Protein AF-A0A077NRT2-F1 (afdb_monomer_lite)

Secondary structure (DSSP, 8-state):
---HHHHHHHHHHHHHHHHS--TT---S---SS----PPPPSS--------HHHHHHHHHHHHHTHHHHH------S--SSSTTTHHHHHHHHHHHHHHHHHHTS-----S-PPPEEEEEEEES---TT--HHHHHT---SSEEEEEEEEE---S--SBTTTTBB-HHHHHTTS---TTSSEEEEEE-SPBGGG-SEEE-STTEEEEE-TTHHHHHHHTT--THHHHHHHHHHHHHHHHHTTS-PPPTTSPP-S-BSS-SSBTTB--SSGGGGGGGSSS-B--HHHHHHHHHTT--HHHHHHHHHHHTT----SS--

Organism: NCBI:txid1398200

Structure (mmCIF, N/CA/C/O backbone):
data_AF-A0A077NRT2-F1
#
_entry.id   AF-A0A077NRT2-F1
#
loop_
_atom_site.group_PDB
_atom_site.id
_atom_site.type_symbol
_atom_site.label_atom_id
_atom_site.label_alt_id
_atom_site.label_comp_id
_atom_site.label_asym_id
_atom_site.label_entity_id
_atom_site.label_seq_id
_atom_site.pdbx_PDB_ins_code
_atom_site.Cartn_x
_atom_site.Cartn_y
_atom_site.Cartn_z
_atom_site.occupancy
_atom_site.B_iso_or_equiv
_atom_site.auth_seq_id
_atom_site.auth_comp_id
_atom_site.auth_asym_id
_atom_site.auth_atom_id
_atom_site.pdbx_PDB_model_num
ATOM 1 N N . MET A 1 1 ? -35.721 27.044 -29.175 1.00 34.88 1 MET A N 1
ATOM 2 C CA . MET A 1 1 ? -35.816 25.639 -28.724 1.00 34.88 1 MET A CA 1
ATOM 3 C C . MET A 1 1 ? -36.128 25.657 -27.238 1.00 34.88 1 MET A C 1
ATOM 5 O O . MET A 1 1 ? -35.225 25.883 -26.441 1.00 34.88 1 MET A O 1
ATOM 9 N N . ASP A 1 2 ? -37.394 25.471 -26.868 1.00 48.88 2 ASP A N 1
ATOM 10 C CA . ASP A 1 2 ? -37.827 25.487 -25.467 1.00 48.88 2 ASP A CA 1
ATOM 11 C C . ASP A 1 2 ? -37.490 24.157 -24.810 1.00 48.88 2 ASP A C 1
ATOM 13 O O . ASP A 1 2 ? -38.291 23.219 -24.773 1.00 48.88 2 ASP A O 1
ATOM 17 N N . ASN A 1 3 ? -36.262 24.043 -24.309 1.00 58.97 3 ASN A N 1
ATOM 18 C CA . ASN A 1 3 ? -35.866 22.864 -23.563 1.00 58.97 3 ASN A CA 1
ATOM 19 C C . ASN A 1 3 ? -36.486 22.942 -22.160 1.00 58.97 3 ASN A C 1
ATOM 21 O O . ASN A 1 3 ? -35.850 23.360 -21.196 1.00 58.97 3 ASN A O 1
ATOM 25 N N . LYS A 1 4 ? -37.764 22.553 -22.052 1.00 62.53 4 LYS A N 1
ATOM 26 C CA . LYS A 1 4 ? -38.561 22.580 -20.810 1.00 62.53 4 LYS A CA 1
ATOM 27 C C . LYS A 1 4 ? -37.858 21.882 -19.636 1.00 62.53 4 LYS A C 1
ATOM 29 O O . LYS A 1 4 ? -38.092 22.234 -18.484 1.00 62.53 4 LYS A O 1
ATOM 34 N N . ARG A 1 5 ? -36.967 20.919 -19.917 1.00 61.00 5 ARG A N 1
ATOM 35 C CA . ARG A 1 5 ? -36.119 20.255 -18.912 1.00 61.00 5 ARG A CA 1
ATOM 36 C C . ARG A 1 5 ? -35.062 21.198 -18.339 1.00 61.00 5 ARG A C 1
ATOM 38 O O . ARG A 1 5 ? -34.925 21.270 -17.125 1.00 61.00 5 ARG A O 1
ATOM 45 N N . LEU A 1 6 ? -34.384 21.963 -19.194 1.00 68.88 6 LEU A N 1
ATOM 46 C CA . LEU A 1 6 ? -33.418 22.977 -18.773 1.00 68.88 6 LEU A CA 1
ATOM 47 C C . LEU A 1 6 ? -34.103 24.083 -17.956 1.00 68.88 6 LEU A C 1
ATOM 49 O O . LEU A 1 6 ? -33.583 24.482 -16.921 1.00 68.88 6 LEU A O 1
ATOM 53 N N . GLY A 1 7 ? -35.303 24.508 -18.368 1.00 71.56 7 GLY A N 1
ATOM 54 C CA . GLY A 1 7 ? -36.096 25.498 -17.629 1.00 71.56 7 GLY A CA 1
ATOM 55 C C . GLY A 1 7 ? -36.435 25.056 -16.201 1.00 71.56 7 GLY A C 1
ATOM 56 O O . GLY A 1 7 ? -36.256 25.825 -15.262 1.00 71.56 7 GLY A O 1
ATOM 57 N N . ARG A 1 8 ? -36.840 23.792 -16.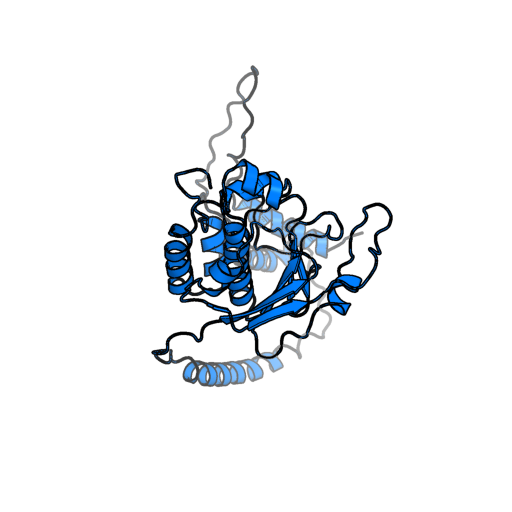011 1.00 69.62 8 ARG A N 1
ATOM 58 C CA . ARG A 1 8 ? -37.105 23.231 -14.672 1.00 69.62 8 ARG A CA 1
ATOM 59 C C . ARG A 1 8 ? -35.855 23.180 -13.801 1.00 69.62 8 ARG A C 1
ATOM 61 O O . ARG A 1 8 ? -35.926 23.522 -12.627 1.00 69.62 8 ARG A O 1
ATOM 68 N N . THR A 1 9 ? -34.720 22.780 -14.370 1.00 74.44 9 THR A N 1
ATOM 69 C CA . THR A 1 9 ? -33.451 22.729 -13.634 1.00 74.44 9 THR A CA 1
ATOM 70 C C . THR A 1 9 ? -32.991 24.124 -13.210 1.00 74.44 9 THR A C 1
ATOM 72 O O . THR A 1 9 ? -32.557 24.301 -12.076 1.00 74.44 9 THR A O 1
ATOM 75 N N . LEU A 1 10 ? -33.117 25.126 -14.083 1.00 75.25 10 LEU A N 1
ATOM 76 C CA . LEU A 1 10 ? -32.734 26.504 -13.766 1.00 75.25 10 LEU A CA 1
ATOM 77 C C . LEU A 1 10 ? -33.620 27.116 -12.673 1.00 75.25 10 LEU A C 1
ATOM 79 O O . LEU A 1 10 ? -33.101 27.766 -11.767 1.00 75.25 10 LEU A O 1
ATOM 83 N N . GLU A 1 11 ? -34.928 26.861 -12.708 1.00 75.38 11 GLU A N 1
ATOM 84 C CA . GLU A 1 11 ? -35.845 27.372 -11.685 1.00 75.38 11 GLU A CA 1
ATOM 85 C C . GLU A 1 11 ? -35.640 26.682 -10.331 1.00 75.38 11 GLU A C 1
ATOM 87 O O . GLU A 1 11 ? -35.629 27.336 -9.290 1.00 75.38 11 GLU A O 1
ATOM 92 N N . PHE A 1 12 ? -35.374 25.373 -10.336 1.00 79.50 12 PHE A N 1
ATOM 93 C CA . PHE A 1 12 ? -34.995 24.633 -9.133 1.00 79.50 12 PHE A CA 1
ATOM 94 C C . PHE A 1 12 ? -33.741 25.222 -8.470 1.00 79.50 12 PHE A C 1
ATOM 96 O O . PHE A 1 12 ? -33.724 25.484 -7.266 1.00 79.50 12 PHE A O 1
ATOM 103 N N . ILE A 1 13 ? -32.702 25.489 -9.271 1.00 76.50 13 ILE A N 1
ATOM 104 C CA . ILE A 1 13 ? -31.461 26.117 -8.799 1.00 76.50 13 ILE A CA 1
ATOM 105 C C . ILE A 1 13 ? -31.754 27.498 -8.202 1.00 76.50 13 ILE A C 1
ATOM 107 O O . ILE A 1 13 ? -31.203 27.838 -7.154 1.00 76.50 13 ILE A O 1
ATOM 111 N N . LYS A 1 14 ? -32.639 28.279 -8.829 1.00 77.94 14 LYS A N 1
ATOM 112 C CA . LYS A 1 14 ? -33.024 29.610 -8.355 1.00 77.94 14 LYS A CA 1
ATOM 113 C C . LYS A 1 14 ? -33.748 29.567 -7.007 1.00 77.94 14 LYS A C 1
ATOM 115 O O . LYS A 1 14 ? -33.352 30.301 -6.109 1.00 77.94 14 LYS A O 1
ATOM 120 N N . ILE A 1 15 ? -34.720 28.671 -6.819 1.00 78.62 15 ILE A N 1
ATOM 121 C CA . ILE A 1 15 ? -35.438 28.499 -5.539 1.00 78.62 15 ILE A CA 1
ATOM 122 C C . ILE A 1 15 ? -34.454 28.183 -4.401 1.00 78.62 15 ILE A C 1
ATOM 124 O O . ILE A 1 15 ? -34.525 28.770 -3.319 1.00 78.62 15 ILE A O 1
ATOM 128 N N . ILE A 1 16 ? -33.478 27.308 -4.659 1.00 74.38 16 ILE A N 1
ATOM 129 C CA . ILE A 1 16 ? -32.435 26.969 -3.682 1.00 74.38 16 ILE A CA 1
ATOM 130 C C . ILE A 1 16 ? -31.528 28.171 -3.390 1.00 74.38 16 ILE A C 1
ATOM 132 O O . ILE A 1 16 ? -31.179 28.428 -2.235 1.00 74.38 16 ILE A O 1
ATOM 136 N N . GLN A 1 17 ? -31.132 28.920 -4.420 1.00 69.88 17 GLN A N 1
ATOM 137 C CA . GLN A 1 17 ? -30.287 30.105 -4.259 1.00 69.88 17 GLN A CA 1
ATOM 138 C C . GLN A 1 17 ? -31.005 31.234 -3.510 1.00 69.88 17 GLN A C 1
ATOM 140 O O . GLN A 1 17 ? -30.389 31.875 -2.657 1.00 69.88 17 GLN A O 1
ATOM 145 N N . ASP A 1 18 ? -32.297 31.440 -3.758 1.00 70.62 18 ASP A N 1
ATOM 146 C CA . ASP A 1 18 ? -33.103 32.473 -3.106 1.00 70.62 18 ASP A CA 1
ATOM 147 C C . ASP A 1 18 ? -33.317 32.180 -1.615 1.00 70.62 18 ASP A C 1
ATOM 149 O O . ASP A 1 18 ? -33.350 33.111 -0.802 1.00 70.62 18 ASP A O 1
ATOM 153 N N . LYS A 1 19 ? -33.362 30.905 -1.209 1.00 69.00 19 LYS A N 1
ATOM 154 C CA . LYS A 1 19 ? -33.404 30.503 0.209 1.00 69.00 19 LYS A CA 1
ATOM 155 C C . LYS A 1 19 ? -32.054 30.657 0.926 1.00 69.00 19 LYS A C 1
ATOM 157 O O . LYS A 1 19 ? -32.014 30.704 2.155 1.00 69.00 19 LYS A O 1
ATOM 162 N N . ARG A 1 20 ? -30.948 30.823 0.191 1.00 66.00 20 ARG A N 1
ATOM 163 C CA . ARG A 1 20 ? -29.598 30.992 0.755 1.00 66.00 20 ARG A CA 1
ATOM 164 C C . ARG A 1 20 ? -29.211 32.453 1.001 1.00 66.00 20 ARG A C 1
ATOM 166 O O . ARG A 1 20 ? -29.660 33.383 0.322 1.00 66.00 20 ARG A O 1
ATOM 173 N N . ASP A 1 21 ? -28.334 32.661 1.985 1.00 59.44 21 ASP A N 1
ATOM 174 C CA . ASP A 1 21 ? -27.585 33.913 2.149 1.00 59.44 21 ASP A CA 1
ATOM 175 C C . ASP A 1 21 ? -26.224 33.813 1.455 1.00 59.44 21 ASP A C 1
ATOM 177 O O . ASP A 1 21 ? -25.222 33.429 2.054 1.00 59.44 21 ASP A O 1
ATOM 181 N N . ASN A 1 22 ? -26.177 34.157 0.169 1.00 59.59 22 ASN A N 1
ATOM 182 C CA . ASN A 1 22 ? -24.932 34.154 -0.605 1.00 59.59 22 ASN A CA 1
ATOM 183 C C . ASN A 1 22 ? -24.133 35.467 -0.464 1.00 59.59 22 ASN A C 1
ATOM 185 O O . ASN A 1 22 ? -23.262 35.756 -1.282 1.00 59.59 22 ASN A O 1
ATOM 189 N N . ASN A 1 23 ? -24.395 36.295 0.556 1.00 52.84 23 ASN A N 1
ATOM 190 C CA . ASN A 1 23 ? -23.737 37.600 0.693 1.00 52.84 23 ASN A CA 1
ATOM 191 C C . ASN A 1 23 ? -22.348 37.578 1.352 1.00 52.84 23 ASN A C 1
ATOM 193 O O . ASN A 1 23 ? -21.808 38.657 1.606 1.00 52.84 23 ASN A O 1
ATOM 197 N N . ARG A 1 24 ? -21.741 36.415 1.633 1.00 48.38 24 ARG A N 1
ATOM 198 C CA . ARG A 1 24 ? -20.460 36.384 2.368 1.00 48.38 24 ARG A CA 1
ATOM 199 C C . ARG A 1 24 ? -19.350 35.483 1.832 1.00 48.38 24 ARG A C 1
ATOM 201 O O . ARG A 1 24 ? -18.393 35.220 2.551 1.00 48.38 24 ARG A O 1
ATOM 208 N N . SER A 1 25 ? -19.393 35.095 0.565 1.00 45.69 25 SER A N 1
ATOM 209 C CA . SER A 1 25 ? -18.204 34.584 -0.129 1.00 45.69 25 SER A CA 1
ATOM 210 C C . SER A 1 25 ? -17.532 35.718 -0.910 1.00 45.69 25 SER A C 1
ATOM 212 O O . SER A 1 25 ? -17.769 35.904 -2.100 1.00 45.69 25 SER A O 1
ATOM 214 N N . GLN A 1 26 ? -16.714 36.507 -0.211 1.00 43.62 26 GLN A N 1
ATOM 215 C CA . GLN A 1 26 ? -15.694 37.381 -0.800 1.00 43.62 26 GLN A CA 1
ATOM 216 C C . GLN A 1 26 ? -14.379 37.087 -0.071 1.00 43.62 26 GLN A C 1
ATOM 218 O O . GLN A 1 26 ? -14.074 37.691 0.952 1.00 43.62 26 GLN A O 1
ATOM 223 N N . GLY A 1 27 ? -13.642 36.097 -0.572 1.00 40.00 27 GLY A N 1
ATOM 224 C CA . GLY A 1 27 ? -12.255 35.820 -0.195 1.00 40.00 27 GLY A CA 1
ATOM 225 C C . GLY A 1 27 ? -11.274 36.534 -1.124 1.00 40.00 27 GLY A C 1
ATOM 226 O O . GLY A 1 27 ? -10.317 35.919 -1.571 1.00 40.00 27 GLY A O 1
ATOM 227 N N . ILE A 1 28 ? -11.542 37.794 -1.477 1.00 39.69 28 ILE A N 1
ATOM 228 C CA . ILE A 1 28 ? -10.607 38.636 -2.231 1.00 39.69 28 ILE A CA 1
ATOM 229 C C . ILE A 1 28 ? -10.554 39.993 -1.517 1.00 39.69 28 ILE A C 1
ATOM 231 O O . ILE A 1 28 ? -11.613 40.596 -1.314 1.00 39.69 28 ILE A O 1
ATOM 235 N N . PRO A 1 29 ? -9.373 40.480 -1.093 1.00 42.88 29 PRO A N 1
ATOM 236 C CA . PRO A 1 29 ? -9.249 41.814 -0.522 1.00 42.88 29 PRO A CA 1
ATOM 237 C C . PRO A 1 29 ? -9.698 42.852 -1.554 1.00 42.88 29 PRO A C 1
ATOM 239 O O . PRO A 1 29 ? -9.255 42.828 -2.702 1.00 42.88 29 PRO A O 1
ATOM 242 N N . ALA A 1 30 ? -10.572 43.774 -1.156 1.00 46.19 30 ALA A N 1
ATOM 243 C CA . ALA A 1 30 ? -10.839 44.955 -1.961 1.00 46.19 30 ALA A CA 1
ATOM 244 C C . ALA A 1 30 ? -9.576 45.831 -1.935 1.00 46.19 30 ALA A C 1
ATOM 246 O O . ALA A 1 30 ? -9.224 46.352 -0.880 1.00 46.19 30 ALA A O 1
ATOM 247 N N . GLY A 1 31 ? -8.887 45.954 -3.074 1.00 50.31 31 GLY A N 1
ATOM 248 C CA . GLY A 1 31 ? -7.877 46.997 -3.274 1.00 50.31 31 GLY A CA 1
ATOM 249 C C . GLY A 1 31 ? -8.484 48.397 -3.118 1.00 50.31 31 GLY A C 1
ATOM 250 O O . GLY A 1 31 ? -9.710 48.523 -3.085 1.00 50.31 31 GLY A O 1
ATOM 251 N N . ASP A 1 32 ? -7.624 49.417 -3.020 1.00 53.59 32 ASP A N 1
ATOM 252 C CA . ASP A 1 32 ? -7.903 50.818 -2.643 1.00 53.59 32 ASP A CA 1
ATOM 253 C C . ASP A 1 32 ? -8.926 51.557 -3.535 1.00 53.59 32 ASP A C 1
ATOM 255 O O . ASP A 1 32 ? -8.629 52.529 -4.228 1.00 53.59 32 ASP A O 1
ATOM 259 N N . GLY A 1 33 ? -10.176 51.104 -3.512 1.00 54.78 33 GLY A N 1
ATOM 260 C CA . GLY A 1 33 ? -11.328 51.736 -4.135 1.00 54.78 33 GLY A CA 1
ATOM 261 C C . GLY A 1 33 ? -12.382 52.103 -3.087 1.00 54.78 33 GLY A C 1
ATOM 262 O O . GLY A 1 33 ? -12.500 51.437 -2.053 1.00 54.78 33 GLY A O 1
ATOM 263 N N . PRO A 1 34 ? -13.184 53.157 -3.321 1.00 47.66 34 PRO A N 1
ATOM 264 C CA . PRO A 1 34 ? -14.158 53.627 -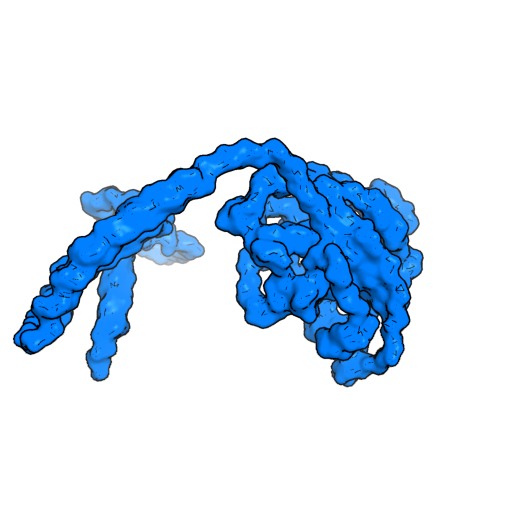2.346 1.00 47.66 34 PRO A CA 1
ATOM 265 C C . PRO A 1 34 ? -15.196 52.547 -2.010 1.00 47.66 34 PRO A C 1
ATOM 267 O O . PRO A 1 34 ? -15.844 51.962 -2.882 1.00 47.66 34 PRO A O 1
ATOM 270 N N . SER A 1 35 ? -15.360 52.310 -0.706 1.00 51.34 35 SER A N 1
ATOM 271 C CA . SER A 1 35 ? -16.275 51.323 -0.130 1.00 51.34 35 SER A CA 1
ATOM 272 C C . SER A 1 35 ? -17.712 51.532 -0.623 1.00 51.34 35 SER A C 1
ATOM 274 O O . SER A 1 35 ? -18.366 52.525 -0.290 1.00 51.34 35 SER A O 1
ATOM 276 N N . ARG A 1 36 ? -18.251 50.567 -1.382 1.00 54.25 36 ARG A N 1
ATOM 277 C CA . ARG A 1 36 ? -19.699 50.483 -1.629 1.00 54.25 36 ARG A CA 1
ATOM 278 C C . ARG A 1 36 ? -20.400 50.181 -0.305 1.00 54.25 36 ARG A C 1
ATOM 280 O O . ARG A 1 36 ? -20.548 49.020 0.074 1.00 54.25 36 ARG A O 1
ATOM 287 N N . ARG A 1 37 ? -20.887 51.215 0.387 1.00 50.97 37 ARG A N 1
ATOM 288 C CA . ARG A 1 37 ? -21.835 51.039 1.498 1.00 50.97 37 ARG A CA 1
ATOM 289 C C . ARG A 1 37 ? -23.080 50.318 0.979 1.00 50.97 37 ARG A C 1
ATOM 291 O O . ARG A 1 37 ? -23.806 50.842 0.136 1.00 50.97 37 ARG A O 1
ATOM 298 N N . ARG A 1 38 ? -23.316 49.100 1.470 1.00 54.03 38 ARG A N 1
ATOM 299 C CA . ARG A 1 38 ? -24.433 48.244 1.049 1.00 54.03 38 ARG A CA 1
ATOM 300 C C . ARG A 1 38 ? -25.608 48.355 2.023 1.00 54.03 38 ARG A C 1
ATOM 302 O O . ARG A 1 38 ? -25.414 48.483 3.230 1.00 54.03 38 ARG A O 1
ATOM 309 N N . ARG A 1 39 ? -26.829 48.302 1.476 1.00 54.38 39 ARG A N 1
ATOM 310 C CA . ARG A 1 39 ? -28.092 48.286 2.234 1.00 54.38 39 ARG A CA 1
ATOM 311 C C . ARG A 1 39 ? -28.147 47.068 3.163 1.00 54.38 39 ARG A C 1
ATOM 313 O O . ARG A 1 39 ? -27.762 45.969 2.769 1.00 54.38 39 ARG A O 1
ATOM 320 N N . LYS A 1 40 ? -28.643 47.281 4.384 1.00 48.59 40 LYS A N 1
ATOM 321 C CA . LYS A 1 40 ? -28.811 46.249 5.414 1.00 48.59 40 LYS A CA 1
ATOM 322 C C . LYS A 1 40 ? -29.857 45.218 4.945 1.00 48.59 40 LYS A C 1
ATOM 324 O O . LYS A 1 40 ? -30.933 45.645 4.523 1.00 48.59 40 LYS A O 1
ATOM 329 N N . PRO A 1 41 ? -29.575 43.902 4.994 1.00 53.25 41 PRO A N 1
ATOM 330 C CA . PRO A 1 41 ? -30.563 42.877 4.664 1.00 53.25 41 PRO A CA 1
ATOM 331 C C . PRO A 1 41 ? -31.788 42.999 5.578 1.00 53.25 41 PRO A C 1
ATOM 333 O O . PRO A 1 41 ? -31.640 43.189 6.786 1.00 53.25 41 PRO A O 1
ATOM 336 N N . THR A 1 42 ? -32.988 42.904 5.006 1.00 54.38 42 THR A N 1
ATOM 337 C CA . THR A 1 42 ? -34.262 43.048 5.730 1.00 54.38 42 THR A CA 1
ATOM 338 C C . THR A 1 42 ? -34.699 41.772 6.452 1.00 54.38 42 THR A C 1
ATOM 340 O O . THR A 1 42 ? -35.576 41.841 7.308 1.00 54.38 42 THR A O 1
ATOM 343 N N . THR A 1 43 ? -34.070 40.622 6.184 1.00 57.28 43 THR A N 1
ATOM 344 C CA . THR A 1 43 ? -34.374 39.342 6.844 1.00 57.28 43 THR A CA 1
ATOM 345 C C . THR A 1 43 ? -33.101 38.569 7.206 1.00 57.28 43 THR A C 1
ATOM 347 O O . THR A 1 43 ? -32.120 38.564 6.462 1.00 57.28 43 THR A O 1
ATOM 350 N N . LYS A 1 44 ? -33.105 37.918 8.381 1.00 54.00 44 LYS A N 1
ATOM 351 C CA . LYS A 1 44 ? -32.041 36.999 8.818 1.00 54.00 44 LYS A CA 1
ATOM 352 C C . LYS A 1 44 ? -32.253 35.645 8.137 1.00 54.00 44 LYS A C 1
ATOM 354 O O . LYS A 1 44 ? -33.154 34.910 8.525 1.00 54.00 44 LYS A O 1
ATOM 359 N N . LYS A 1 45 ? -31.442 35.317 7.135 1.00 57.47 45 LYS A N 1
ATOM 360 C CA . LYS A 1 45 ? -31.402 33.976 6.533 1.00 57.47 45 LYS A CA 1
ATOM 361 C C . LYS A 1 45 ? -30.461 33.073 7.348 1.00 57.47 45 LYS A C 1
ATOM 363 O O . LYS A 1 45 ? -29.430 33.542 7.827 1.00 57.47 45 LYS A O 1
ATOM 368 N N . SER A 1 46 ? -30.815 31.801 7.556 1.00 56.03 46 SER A N 1
ATOM 369 C CA . SER A 1 46 ? -30.014 30.878 8.374 1.00 56.03 46 SER A CA 1
ATOM 370 C C . SER A 1 46 ? -28.763 30.409 7.631 1.00 56.03 46 SER A C 1
ATOM 372 O O . SER A 1 46 ? -28.856 29.866 6.530 1.00 56.03 46 SER A O 1
ATOM 374 N N . GLN A 1 47 ? -27.596 30.559 8.254 1.00 54.94 47 GLN A N 1
ATOM 375 C CA . GLN A 1 47 ? -26.335 30.034 7.739 1.00 54.94 47 GLN A CA 1
ATOM 376 C C . GLN A 1 47 ? -26.240 28.530 8.047 1.00 54.94 47 GLN A C 1
ATOM 378 O O . GLN A 1 47 ? -25.810 28.147 9.132 1.00 54.94 47 GLN A O 1
ATOM 383 N N . ARG A 1 48 ? -26.650 27.669 7.107 1.00 63.56 48 ARG A N 1
ATOM 384 C CA . ARG A 1 48 ? -26.408 26.217 7.174 1.00 63.56 48 ARG A CA 1
ATOM 385 C C . ARG A 1 48 ? -26.078 25.631 5.799 1.00 63.56 48 ARG A C 1
ATOM 387 O O . ARG A 1 48 ? -26.460 26.193 4.771 1.00 63.56 48 ARG A O 1
ATOM 394 N N . SER A 1 49 ? -25.337 24.523 5.788 1.00 62.03 49 SER A N 1
ATOM 395 C CA . SER A 1 49 ? -25.085 23.732 4.578 1.00 62.03 49 SER A CA 1
ATOM 396 C C . SER A 1 49 ? -26.403 23.223 3.996 1.00 62.03 49 SER A C 1
ATOM 398 O O . SER A 1 49 ? -27.340 22.972 4.747 1.00 62.03 49 SER A O 1
ATOM 400 N N . LEU A 1 50 ? -26.457 23.079 2.667 1.00 66.38 50 LEU A N 1
ATOM 401 C CA . LEU A 1 50 ? -27.620 22.496 1.996 1.00 66.38 50 LEU A CA 1
ATOM 402 C C . LEU A 1 50 ? -27.808 21.067 2.516 1.00 66.38 50 LEU A C 1
ATOM 404 O O . LEU A 1 50 ? -26.845 20.297 2.495 1.00 66.38 50 LEU A O 1
ATOM 408 N N . ASN A 1 51 ? -29.004 20.729 2.984 1.00 72.88 51 ASN A N 1
ATOM 409 C CA . ASN A 1 51 ? -29.338 19.369 3.400 1.00 72.88 51 ASN A CA 1
ATOM 410 C C . ASN A 1 51 ? -30.413 18.746 2.484 1.00 72.88 51 ASN A C 1
ATOM 412 O O . ASN A 1 51 ? -30.870 19.366 1.522 1.00 72.88 51 ASN A O 1
ATOM 416 N N . GLY A 1 52 ? -30.775 17.487 2.750 1.00 69.69 52 GLY A N 1
ATOM 417 C CA . GLY A 1 52 ? -31.773 16.761 1.955 1.00 69.69 52 GLY A CA 1
ATOM 418 C C . GLY A 1 52 ? -33.178 17.370 2.021 1.00 69.69 52 GLY A C 1
ATOM 419 O O . GLY A 1 52 ? -33.895 17.347 1.022 1.00 69.69 52 GLY A O 1
ATOM 420 N N . ASP A 1 53 ? -33.544 17.977 3.150 1.00 75.31 53 ASP A N 1
ATOM 421 C CA . ASP A 1 53 ? -34.863 18.588 3.345 1.00 75.31 53 ASP A CA 1
ATOM 422 C C . ASP A 1 53 ? -35.018 19.862 2.507 1.00 75.31 53 ASP A C 1
ATOM 424 O O . ASP A 1 53 ? -36.051 20.059 1.871 1.00 75.31 53 ASP A O 1
ATOM 428 N N . ASP A 1 54 ? -33.961 20.681 2.410 1.00 73.06 54 ASP A N 1
ATOM 429 C CA . ASP A 1 54 ? -33.949 21.891 1.576 1.00 73.06 54 ASP A CA 1
ATOM 430 C C . ASP A 1 54 ? -34.199 21.548 0.088 1.00 73.06 54 ASP A C 1
ATOM 432 O O . ASP A 1 54 ? -34.872 22.286 -0.637 1.00 73.06 54 ASP A O 1
ATOM 436 N N . MET A 1 55 ? -33.671 20.404 -0.369 1.00 76.00 55 MET A N 1
ATOM 437 C CA . MET A 1 55 ? -33.885 19.889 -1.727 1.00 76.00 55 MET A CA 1
ATOM 438 C C . MET A 1 55 ? -35.327 19.417 -1.923 1.00 76.00 55 MET A C 1
ATOM 440 O O . MET A 1 55 ? -35.933 19.712 -2.954 1.00 76.00 55 MET A O 1
ATOM 444 N N . LEU A 1 56 ? -35.885 18.705 -0.940 1.00 76.44 56 LEU A N 1
ATOM 445 C CA . LEU A 1 56 ? -37.256 18.204 -0.989 1.00 76.44 56 LEU A CA 1
ATOM 446 C C . LEU A 1 56 ? -38.269 19.356 -1.001 1.00 76.44 56 LEU A C 1
ATOM 448 O O . LEU A 1 56 ? -39.164 19.374 -1.844 1.00 76.44 56 LEU A O 1
ATOM 452 N N . GLU A 1 57 ? -38.088 20.356 -0.138 1.00 77.69 57 GLU A N 1
ATOM 453 C CA . GLU A 1 57 ? -38.921 21.560 -0.116 1.00 77.69 57 GLU A CA 1
ATOM 454 C C . GLU A 1 57 ? -38.874 22.316 -1.448 1.00 77.69 57 GLU A C 1
ATOM 456 O O . GLU A 1 57 ? -39.908 22.757 -1.946 1.00 77.69 57 GLU A O 1
ATOM 461 N N . ALA A 1 58 ? -37.689 22.452 -2.055 1.00 77.44 58 ALA A N 1
ATOM 462 C CA . ALA A 1 58 ? -37.546 23.105 -3.354 1.00 77.44 58 ALA A CA 1
ATOM 463 C C . ALA A 1 58 ? -38.245 22.327 -4.485 1.00 77.44 58 ALA A C 1
ATOM 465 O O . ALA A 1 58 ? -38.803 22.941 -5.394 1.00 77.44 58 ALA A O 1
ATOM 466 N N . ILE A 1 59 ? -38.267 20.989 -4.426 1.00 78.62 59 ILE A N 1
ATOM 467 C CA . ILE A 1 59 ? -39.026 20.156 -5.375 1.00 78.62 59 ILE A CA 1
ATOM 468 C C . ILE A 1 59 ? -40.533 20.361 -5.184 1.00 78.62 59 ILE A C 1
ATOM 470 O O . ILE A 1 59 ? -41.244 20.542 -6.173 1.00 78.62 59 ILE A O 1
ATOM 474 N N . VAL A 1 60 ? -41.016 20.357 -3.939 1.00 80.06 60 VAL A N 1
ATOM 475 C CA . VAL A 1 60 ? -42.438 20.568 -3.615 1.00 80.06 60 VAL A CA 1
ATOM 476 C C . VAL A 1 60 ? -42.904 21.950 -4.081 1.00 80.06 60 VAL A C 1
ATOM 478 O O . VAL A 1 60 ? -43.959 22.076 -4.700 1.00 80.06 60 VAL A O 1
ATOM 481 N N . GLU A 1 61 ? -42.092 22.982 -3.860 1.00 79.69 61 GLU A N 1
ATOM 482 C CA . GLU A 1 61 ? -42.375 24.350 -4.305 1.00 79.69 61 GLU A CA 1
ATOM 483 C C . GLU A 1 61 ? -42.354 24.490 -5.835 1.00 79.69 61 GLU A C 1
ATOM 485 O O . GLU A 1 61 ? -43.183 25.185 -6.424 1.00 79.69 61 GLU A O 1
ATOM 490 N N . LEU A 1 62 ? -41.444 23.793 -6.517 1.00 78.31 62 LEU A N 1
ATOM 491 C CA . LEU A 1 62 ? -41.424 23.776 -7.977 1.00 78.31 62 LEU A CA 1
ATOM 492 C C . LEU A 1 62 ? -42.655 23.058 -8.549 1.00 78.31 62 LEU A C 1
ATOM 494 O O . LEU A 1 62 ? -43.213 23.499 -9.555 1.00 78.31 62 LEU A O 1
ATOM 498 N N . GLN A 1 63 ? -43.102 21.976 -7.904 1.00 75.25 63 GLN A N 1
ATOM 499 C CA . GLN A 1 63 ? -44.319 21.255 -8.281 1.00 75.25 63 GLN A CA 1
ATOM 500 C C . GLN A 1 63 ? -45.574 22.118 -8.115 1.00 75.25 63 GLN A C 1
ATOM 502 O O . GLN A 1 63 ? -46.412 22.126 -9.016 1.00 75.25 63 GLN A O 1
ATOM 507 N N . SER A 1 64 ? -45.684 22.891 -7.030 1.00 76.50 64 SER A N 1
ATOM 508 C CA . SER A 1 64 ? -46.842 23.767 -6.809 1.00 76.50 64 SER A CA 1
ATOM 509 C C . SER A 1 64 ? -46.906 24.940 -7.793 1.00 76.50 64 SER A C 1
ATOM 511 O O . SER A 1 64 ? -47.995 25.368 -8.159 1.00 76.50 64 SER A O 1
ATOM 513 N N . ARG A 1 65 ? -45.757 25.417 -8.288 1.00 72.38 65 ARG A N 1
ATOM 514 C CA . ARG A 1 65 ? -45.664 26.551 -9.230 1.00 72.38 65 ARG A CA 1
ATOM 515 C C . ARG A 1 65 ? -45.559 26.130 -10.699 1.00 72.38 65 ARG A C 1
ATOM 517 O O . ARG A 1 65 ? -45.342 26.961 -11.577 1.00 72.38 65 ARG A O 1
ATOM 524 N N . THR A 1 66 ? -45.697 24.836 -11.005 1.00 67.62 66 THR A N 1
ATOM 525 C CA . THR A 1 66 ? -45.441 24.322 -12.363 1.00 67.62 66 THR A CA 1
ATOM 526 C C . THR A 1 66 ? -46.431 24.870 -13.400 1.00 67.62 66 THR A C 1
ATOM 528 O O . THR A 1 66 ? -46.033 25.121 -14.535 1.00 67.62 66 THR A O 1
ATOM 531 N N . GLU A 1 67 ? -47.700 25.065 -13.041 1.00 64.81 67 GLU A N 1
ATOM 532 C CA . GLU A 1 67 ? -48.728 25.588 -13.961 1.00 64.81 67 GLU A CA 1
ATOM 533 C C . GLU A 1 67 ? -48.557 27.090 -14.218 1.00 64.81 67 GLU A C 1
ATOM 535 O O . GLU A 1 67 ? -48.695 27.547 -15.348 1.00 64.81 67 GLU A O 1
ATOM 540 N N . GLU A 1 68 ? -48.141 27.836 -13.195 1.00 64.12 68 GLU A N 1
ATOM 541 C CA . GLU A 1 68 ? -47.861 29.273 -13.273 1.00 64.12 68 GLU A CA 1
ATOM 542 C C . GLU A 1 68 ? -46.617 29.575 -14.134 1.00 64.12 68 GLU A C 1
ATOM 544 O O . GLU A 1 68 ? -46.577 30.561 -14.865 1.00 64.12 68 GLU A O 1
ATOM 549 N N . ILE A 1 69 ? -45.605 28.700 -14.086 1.00 59.44 69 ILE A N 1
ATOM 550 C CA . ILE A 1 69 ? -44.314 28.896 -14.768 1.00 59.44 69 ILE A CA 1
ATOM 551 C C . ILE A 1 69 ? -44.320 28.342 -16.199 1.00 59.44 69 ILE A C 1
ATOM 553 O O . ILE A 1 69 ? -43.628 28.868 -17.072 1.00 59.44 69 ILE A O 1
ATOM 557 N N . PHE A 1 70 ? -45.077 27.271 -16.460 1.00 63.03 70 PHE A N 1
ATOM 558 C CA . PHE A 1 70 ? -45.037 26.555 -17.741 1.00 63.03 70 PHE A CA 1
ATOM 559 C C . PHE A 1 70 ? -46.380 26.527 -18.495 1.00 63.03 70 PHE A C 1
ATOM 561 O O . PHE A 1 70 ? -46.441 25.912 -19.565 1.00 63.03 70 PHE A O 1
ATOM 568 N N . GLY A 1 71 ? -47.408 27.212 -17.978 1.00 58.16 71 GLY A N 1
ATOM 569 C CA . GLY A 1 71 ? -48.751 27.320 -18.558 1.00 58.16 71 GLY A CA 1
ATOM 570 C C . GLY A 1 71 ? -49.673 26.139 -18.229 1.00 58.16 71 GLY A C 1
ATOM 571 O O . GLY A 1 71 ? -49.216 25.053 -17.856 1.00 58.16 71 GLY A O 1
ATOM 572 N N . GLU A 1 72 ? -50.986 26.349 -18.392 1.00 53.91 72 GLU A N 1
ATOM 573 C CA . GLU A 1 72 ? -52.017 25.321 -18.196 1.00 53.91 72 GLU A CA 1
ATOM 574 C C . GLU A 1 72 ? -51.775 24.096 -19.090 1.00 53.91 72 GLU A C 1
ATOM 576 O O . GLU A 1 72 ? -51.505 24.191 -20.292 1.00 53.91 72 GLU A O 1
ATOM 581 N N . ARG A 1 73 ? -51.901 22.903 -18.502 1.00 49.41 73 ARG A N 1
ATOM 582 C CA . ARG A 1 73 ? -51.881 21.648 -19.255 1.00 49.41 73 ARG A CA 1
ATOM 583 C C . ARG A 1 73 ? -53.215 21.491 -19.982 1.00 49.41 73 ARG A C 1
ATOM 585 O O . ARG A 1 73 ? -54.239 21.302 -19.337 1.00 49.41 73 ARG A O 1
ATOM 592 N N . THR A 1 74 ? -53.206 21.440 -21.315 1.00 35.34 74 THR A N 1
ATOM 593 C CA . THR A 1 74 ? -54.321 20.847 -22.069 1.00 35.34 74 THR A CA 1
ATOM 594 C C . THR A 1 74 ? -54.471 19.389 -21.645 1.00 35.34 74 THR A C 1
ATOM 596 O O . THR A 1 74 ? -53.663 18.532 -22.013 1.00 35.34 74 THR A O 1
ATOM 599 N N . VAL A 1 75 ? -55.485 19.123 -20.825 1.00 35.81 75 VAL A N 1
ATOM 600 C CA . VAL A 1 75 ? -55.877 17.782 -20.404 1.00 35.81 75 VAL A CA 1
ATOM 601 C C . VAL A 1 75 ? -56.429 17.064 -21.629 1.00 35.81 75 VAL A C 1
ATOM 603 O O . VAL A 1 75 ? -57.515 17.386 -22.101 1.00 35.81 75 VAL A O 1
ATOM 606 N N . ASN A 1 76 ? -55.684 16.090 -22.148 1.00 30.39 76 ASN A N 1
ATOM 607 C CA . ASN A 1 76 ? -56.248 15.079 -23.029 1.00 30.39 76 ASN A CA 1
ATOM 608 C C . ASN A 1 76 ? -56.374 13.773 -22.241 1.00 30.39 76 ASN A C 1
ATOM 610 O O . ASN A 1 76 ? -55.466 13.354 -21.518 1.00 30.39 76 ASN A O 1
ATOM 614 N N . VAL A 1 77 ? -57.570 13.208 -22.311 1.00 38.31 77 VAL A N 1
ATOM 615 C CA . VAL A 1 77 ? -58.117 12.181 -21.428 1.00 38.31 77 VAL A CA 1
ATOM 616 C C . VAL A 1 77 ? -57.350 10.869 -21.590 1.00 38.31 77 VAL A C 1
ATOM 618 O O . VAL A 1 77 ? -57.675 10.046 -22.435 1.00 38.31 77 VAL A O 1
ATOM 621 N N . MET A 1 78 ? -56.323 10.651 -20.768 1.00 32.38 78 MET A N 1
ATOM 622 C CA . MET A 1 78 ? -55.726 9.316 -20.601 1.00 32.38 78 MET A CA 1
ATOM 623 C C . MET A 1 78 ? -55.079 9.086 -19.227 1.00 32.38 78 MET A C 1
ATOM 625 O O . MET A 1 78 ? -54.359 8.116 -19.026 1.00 32.38 78 MET A O 1
ATOM 629 N N . MET A 1 79 ? -55.376 9.946 -18.249 1.00 31.06 79 MET A N 1
ATOM 630 C CA . MET A 1 79 ? -54.817 9.884 -16.893 1.00 31.06 79 MET A CA 1
ATOM 631 C C . MET A 1 79 ? -55.917 9.728 -15.829 1.00 31.06 79 MET A C 1
ATOM 633 O O . MET A 1 79 ? -55.857 10.311 -14.757 1.00 31.06 79 MET A O 1
ATOM 637 N N . CYS A 1 80 ? -56.948 8.933 -16.133 1.00 28.91 80 CYS A N 1
ATOM 638 C CA . CYS A 1 80 ? -57.969 8.510 -15.159 1.00 28.91 80 CYS A CA 1
ATOM 639 C C . CYS A 1 80 ? -58.005 6.987 -14.931 1.00 28.91 80 CYS A C 1
ATOM 641 O O . CYS A 1 80 ? -58.875 6.489 -14.225 1.00 28.91 80 CYS A O 1
ATOM 643 N N . ARG A 1 81 ? -57.037 6.229 -15.473 1.00 31.06 81 ARG A N 1
ATOM 644 C CA . ARG A 1 81 ? -56.864 4.792 -15.171 1.00 31.06 81 ARG A CA 1
ATOM 645 C C . ARG A 1 81 ? -55.618 4.449 -14.348 1.00 31.06 81 ARG A C 1
ATOM 647 O O . ARG A 1 81 ? -55.554 3.346 -13.825 1.00 31.06 81 ARG A O 1
ATOM 654 N N . GLN A 1 82 ? -54.682 5.380 -14.147 1.00 32.97 82 GLN A N 1
ATOM 655 C CA . GLN A 1 82 ? -53.463 5.105 -13.370 1.00 32.97 82 GLN A CA 1
ATOM 656 C C . GLN A 1 82 ? -53.627 5.315 -11.851 1.00 32.97 82 GLN A C 1
ATOM 658 O O . GLN A 1 82 ? -52.839 4.787 -11.076 1.00 32.97 82 GLN A O 1
ATOM 663 N N . ILE A 1 83 ? -54.644 6.063 -11.405 1.00 35.06 83 ILE A N 1
ATOM 664 C CA . ILE A 1 83 ? -54.802 6.425 -9.981 1.00 35.06 83 ILE A CA 1
ATOM 665 C C . ILE A 1 83 ? -55.546 5.338 -9.183 1.00 35.06 83 ILE A C 1
ATOM 667 O O . ILE A 1 83 ? -55.298 5.185 -7.992 1.00 35.06 83 ILE A O 1
ATOM 671 N N . MET A 1 84 ? -56.363 4.496 -9.829 1.00 29.02 84 MET A N 1
ATOM 672 C CA . MET A 1 84 ? -57.018 3.364 -9.148 1.00 29.02 84 MET A CA 1
ATOM 673 C C . MET A 1 84 ? -56.140 2.108 -9.010 1.00 29.02 84 MET A C 1
ATOM 675 O O . MET A 1 84 ? -56.528 1.186 -8.305 1.00 29.02 84 MET A O 1
ATOM 679 N N . VAL A 1 85 ? -54.947 2.077 -9.616 1.00 36.62 85 VAL A N 1
ATOM 680 C CA . VAL A 1 85 ? -53.968 0.984 -9.416 1.00 36.62 85 VAL A CA 1
ATOM 681 C C . VAL A 1 85 ? -53.051 1.267 -8.214 1.00 36.62 85 VAL A C 1
ATOM 683 O O . VAL A 1 85 ? -52.575 0.346 -7.555 1.00 36.62 85 VAL A O 1
ATOM 686 N N . TYR A 1 86 ? -52.887 2.541 -7.838 1.00 33.53 86 TYR A N 1
ATOM 687 C CA . TYR A 1 86 ? -52.008 2.945 -6.736 1.00 33.53 86 TYR A CA 1
ATOM 688 C C . TYR A 1 86 ? -52.588 2.710 -5.332 1.00 33.53 86 TYR A C 1
ATOM 690 O O . TYR A 1 86 ? -51.830 2.708 -4.369 1.00 33.53 86 TYR A O 1
ATOM 698 N N . GLN A 1 87 ? -53.896 2.479 -5.175 1.00 33.50 87 GLN A N 1
ATOM 699 C CA . GLN A 1 87 ? -54.470 2.157 -3.857 1.00 33.50 87 GL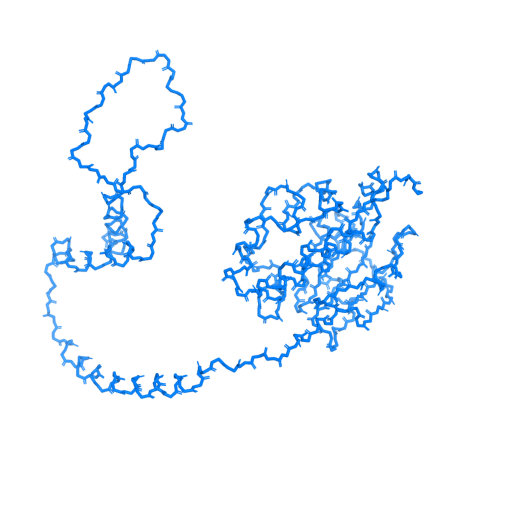N A CA 1
ATOM 700 C C . GLN A 1 87 ? -54.419 0.660 -3.511 1.00 33.50 87 GLN A C 1
ATOM 702 O O . GLN A 1 87 ? -54.416 0.322 -2.331 1.00 33.50 87 GLN A O 1
ATOM 707 N N . SER A 1 88 ? -54.294 -0.235 -4.498 1.00 36.94 88 SER A N 1
ATOM 708 C CA . SER A 1 88 ? -54.103 -1.673 -4.250 1.00 36.94 88 SER A CA 1
ATOM 709 C C . SER A 1 88 ? -52.650 -2.052 -3.944 1.00 36.94 88 SER A C 1
ATOM 711 O O . SER A 1 88 ? -52.414 -3.021 -3.226 1.00 36.94 88 SER A O 1
ATOM 713 N N . GLU A 1 89 ? -51.666 -1.287 -4.427 1.00 39.50 89 GLU A N 1
ATOM 714 C CA . GLU A 1 89 ? -50.245 -1.589 -4.188 1.00 39.50 89 GLU A CA 1
ATOM 715 C C . GLU A 1 89 ? -49.746 -1.106 -2.817 1.00 39.50 89 GLU A C 1
ATOM 717 O O . GLU A 1 89 ? -48.899 -1.766 -2.211 1.00 39.50 89 GLU A O 1
ATOM 722 N N . VAL A 1 90 ? -50.321 -0.028 -2.267 1.00 39.28 90 VAL A N 1
ATOM 723 C CA . VAL A 1 90 ? -49.925 0.524 -0.955 1.00 39.28 90 VAL A CA 1
ATOM 724 C C . VAL A 1 90 ? -50.255 -0.433 0.197 1.00 39.28 90 VAL A C 1
ATOM 726 O O . VAL A 1 90 ? -49.468 -0.538 1.135 1.00 39.28 90 VAL A O 1
ATOM 729 N N . VAL A 1 91 ? -51.339 -1.212 0.093 1.00 40.16 91 VAL A N 1
ATOM 730 C CA . VAL A 1 91 ? -51.686 -2.241 1.095 1.00 40.16 91 VAL A CA 1
ATOM 731 C C . VAL A 1 91 ? -50.672 -3.398 1.088 1.00 40.16 91 VAL A C 1
ATOM 733 O O . VAL A 1 91 ? -50.322 -3.919 2.147 1.00 40.16 91 VAL A O 1
ATOM 736 N N . SER A 1 92 ? -50.111 -3.748 -0.079 1.00 43.47 92 SER A N 1
ATOM 737 C CA . SER A 1 92 ? -49.085 -4.800 -0.178 1.00 43.47 92 SER A CA 1
ATOM 738 C C . SER A 1 92 ? -47.721 -4.351 0.363 1.00 43.47 92 SER A C 1
ATOM 740 O O . SER A 1 92 ? -46.977 -5.154 0.927 1.00 43.47 92 SER A O 1
ATOM 742 N N . ILE A 1 93 ? -47.403 -3.056 0.266 1.00 43.75 93 ILE A N 1
ATOM 743 C CA . ILE A 1 93 ? -46.139 -2.498 0.761 1.00 43.75 93 ILE A CA 1
ATOM 744 C C . ILE A 1 93 ? -46.132 -2.455 2.294 1.00 43.75 93 ILE A C 1
ATOM 746 O O . ILE A 1 93 ? -45.107 -2.766 2.895 1.00 43.75 93 ILE A O 1
ATOM 750 N N . THR A 1 94 ? -47.263 -2.172 2.950 1.00 41.44 94 THR A N 1
ATOM 751 C CA . THR A 1 94 ? -47.351 -2.205 4.421 1.00 41.44 94 THR A CA 1
ATOM 752 C C . THR A 1 94 ? -47.207 -3.614 5.003 1.00 41.44 94 THR A C 1
ATOM 754 O O . THR A 1 94 ? -46.523 -3.782 6.012 1.00 41.44 94 THR A O 1
ATOM 757 N N . ASP A 1 95 ? -47.742 -4.644 4.341 1.00 39.97 95 ASP A N 1
ATOM 758 C CA . ASP A 1 95 ? -47.553 -6.040 4.771 1.00 39.97 95 ASP A CA 1
ATOM 759 C C . ASP A 1 95 ? -46.132 -6.551 4.502 1.00 39.97 95 ASP A C 1
ATOM 761 O O . ASP A 1 95 ? -45.571 -7.319 5.291 1.00 39.97 95 ASP A O 1
ATOM 765 N N . THR A 1 96 ? -45.505 -6.079 3.423 1.00 42.50 96 THR A N 1
ATOM 766 C CA . THR A 1 96 ? -44.116 -6.420 3.099 1.00 42.50 96 THR A CA 1
ATOM 767 C C . THR A 1 96 ? -43.150 -5.718 4.059 1.00 42.50 96 THR A C 1
ATOM 769 O O . THR A 1 96 ? -42.252 -6.362 4.595 1.00 42.50 96 THR A O 1
ATOM 772 N N . LEU A 1 97 ? -43.378 -4.441 4.387 1.00 41.41 97 LEU A N 1
ATOM 773 C CA . LEU A 1 97 ? -42.589 -3.693 5.374 1.00 41.41 97 LEU A CA 1
ATOM 774 C C . LEU A 1 97 ? -42.743 -4.249 6.795 1.00 41.41 97 LEU A C 1
ATOM 776 O O . LEU A 1 97 ? -41.748 -4.331 7.510 1.00 41.41 97 LEU A O 1
ATOM 780 N N . ASN A 1 98 ? -43.932 -4.717 7.187 1.00 39.78 98 ASN A N 1
ATOM 781 C CA . ASN A 1 98 ? -44.115 -5.385 8.479 1.00 39.78 98 ASN A CA 1
ATOM 782 C C . ASN A 1 98 ? -43.418 -6.756 8.532 1.00 39.78 98 ASN A C 1
ATOM 784 O O . ASN A 1 98 ? -42.866 -7.118 9.572 1.00 39.78 98 ASN A O 1
ATOM 788 N N . ARG A 1 99 ? -43.342 -7.495 7.414 1.00 38.19 99 ARG A N 1
ATOM 789 C CA . ARG A 1 99 ? -42.516 -8.714 7.320 1.00 38.19 99 ARG A CA 1
ATOM 790 C C . ARG A 1 99 ? -41.012 -8.417 7.336 1.00 38.19 99 ARG A C 1
ATOM 792 O O . ARG A 1 99 ? -40.270 -9.179 7.947 1.00 38.19 99 ARG A O 1
ATOM 799 N N . PHE A 1 100 ? -40.562 -7.304 6.755 1.00 34.94 100 PHE A N 1
ATOM 800 C CA . PHE A 1 100 ? -39.165 -6.854 6.852 1.00 34.94 100 PHE A CA 1
ATOM 801 C C . PHE A 1 100 ? -38.802 -6.326 8.252 1.00 34.94 100 PHE A C 1
ATOM 803 O O . PHE A 1 100 ? -37.696 -6.578 8.728 1.00 34.94 100 PHE A O 1
ATOM 810 N N . ALA A 1 101 ? -39.730 -5.674 8.959 1.00 33.00 101 ALA A N 1
ATOM 811 C CA . ALA A 1 101 ? -39.511 -5.173 10.318 1.00 33.00 101 ALA A CA 1
ATOM 812 C C . ALA A 1 101 ? -39.319 -6.301 11.351 1.00 33.00 101 ALA A C 1
ATOM 814 O O . ALA A 1 101 ? -38.569 -6.132 12.311 1.00 33.00 101 ALA A O 1
ATOM 815 N N . VAL A 1 102 ? -39.910 -7.482 11.128 1.00 35.69 102 VAL A N 1
ATOM 816 C CA . VAL A 1 102 ? -39.657 -8.680 11.955 1.00 35.69 102 VAL A CA 1
ATOM 817 C C . VAL A 1 102 ? -38.262 -9.277 11.689 1.00 35.69 102 VAL A C 1
ATOM 819 O O . VAL A 1 102 ? -37.678 -9.891 12.580 1.00 35.69 102 VAL A O 1
ATOM 822 N N . ILE A 1 103 ? -37.682 -9.047 10.505 1.00 38.69 103 ILE A N 1
ATOM 823 C CA . ILE A 1 103 ? -36.330 -9.512 10.135 1.00 38.69 103 ILE A CA 1
ATOM 824 C C . ILE A 1 103 ? -35.236 -8.552 10.643 1.00 38.69 103 ILE A C 1
ATOM 826 O O . ILE A 1 103 ? -34.095 -8.969 10.835 1.00 38.69 103 ILE A O 1
ATOM 830 N N . MET A 1 104 ? -35.578 -7.295 10.946 1.00 33.75 104 MET A N 1
ATOM 831 C CA . MET A 1 104 ? -34.660 -6.276 11.475 1.00 33.75 104 MET A CA 1
ATOM 832 C C . MET A 1 104 ? -34.749 -6.074 12.994 1.00 33.75 104 MET A C 1
ATOM 834 O O . MET A 1 104 ? -34.533 -4.972 13.500 1.00 33.75 104 MET A O 1
ATOM 838 N N . GLN A 1 105 ? -34.984 -7.141 13.760 1.00 29.39 105 GLN A N 1
ATOM 839 C CA . GLN A 1 105 ? -34.489 -7.120 15.135 1.00 29.39 105 GLN A CA 1
ATOM 840 C C . GLN A 1 105 ? -32.957 -7.159 15.079 1.00 29.39 105 GLN A C 1
ATOM 842 O O . GLN A 1 105 ? -32.412 -8.039 14.405 1.00 29.39 105 GLN A O 1
ATOM 847 N N . PRO A 1 106 ? -32.235 -6.249 15.760 1.00 32.22 106 PRO A N 1
ATOM 848 C CA . PRO A 1 106 ? -30.793 -6.358 15.856 1.00 32.22 106 PRO A CA 1
ATOM 849 C C . PRO A 1 106 ? -30.497 -7.661 16.592 1.00 32.22 106 PRO A C 1
ATOM 851 O O . PRO A 1 106 ? -30.626 -7.754 17.814 1.00 32.22 106 PRO A O 1
ATOM 854 N N . LYS A 1 107 ? -30.112 -8.697 15.840 1.00 31.70 107 LYS A N 1
ATOM 855 C CA . LYS A 1 107 ? -29.405 -9.823 16.432 1.00 31.70 107 LYS A CA 1
ATOM 856 C C . LYS A 1 107 ? -28.217 -9.206 17.148 1.00 31.70 107 LYS A C 1
ATOM 858 O O . LYS A 1 107 ? -27.399 -8.534 16.525 1.00 31.70 107 LYS A O 1
ATOM 863 N N . LYS A 1 108 ? -28.154 -9.412 18.461 1.00 33.22 108 LYS A N 1
ATOM 864 C CA . LYS A 1 108 ? -26.942 -9.212 19.247 1.00 33.22 108 LYS A CA 1
ATOM 865 C C . LYS A 1 108 ? -25.836 -9.986 18.524 1.00 33.22 108 LYS A C 1
ATOM 867 O O . LYS A 1 108 ? -25.788 -11.210 18.603 1.00 33.22 108 LYS A O 1
ATOM 872 N N . GLN A 1 109 ? -25.021 -9.284 17.744 1.00 36.78 109 GLN A N 1
ATOM 873 C CA . GLN A 1 109 ? -23.826 -9.839 17.127 1.00 36.78 109 GLN A CA 1
ATOM 874 C C . GLN A 1 109 ? -22.771 -9.877 18.227 1.00 36.78 109 GLN A C 1
ATOM 876 O O . GLN A 1 109 ? -21.925 -9.000 18.355 1.00 36.78 109 GLN A O 1
ATOM 881 N N . ASP A 1 110 ? -22.906 -10.872 19.096 1.00 47.69 110 ASP A N 1
ATOM 882 C CA . ASP A 1 110 ? -21.786 -11.343 19.888 1.00 47.69 110 ASP A CA 1
ATOM 883 C C . ASP A 1 110 ? -21.007 -12.300 18.981 1.00 47.69 110 ASP A C 1
ATOM 885 O O . ASP A 1 110 ? -21.414 -13.435 18.737 1.00 47.69 110 ASP A O 1
ATOM 889 N N . GLY A 1 111 ? -19.983 -11.769 18.323 1.00 42.53 111 GLY A N 1
ATOM 890 C CA . GLY A 1 111 ? -19.218 -12.500 17.326 1.00 42.53 111 GLY A CA 1
ATOM 891 C C . GLY A 1 111 ? -18.117 -11.619 16.773 1.00 42.53 111 GLY A C 1
ATOM 892 O O . GLY A 1 111 ? -18.363 -10.754 15.938 1.00 42.53 111 GLY A O 1
ATOM 893 N N . THR A 1 112 ? -16.896 -11.818 17.259 1.00 50.50 112 THR A N 1
ATOM 894 C CA . THR A 1 112 ? -15.676 -11.290 16.642 1.00 50.50 112 THR A CA 1
ATOM 895 C C . THR A 1 112 ? -15.738 -11.475 15.127 1.00 50.50 112 THR A C 1
ATOM 897 O O . THR A 1 112 ? -15.875 -12.603 14.655 1.00 50.50 112 THR A O 1
ATOM 900 N N . MET A 1 113 ? -15.654 -10.373 14.374 1.00 65.25 113 MET A N 1
ATOM 901 C CA . MET A 1 113 ? -15.576 -10.412 12.912 1.00 65.25 113 MET A CA 1
ATOM 902 C C . MET A 1 113 ? -14.423 -11.325 12.491 1.00 65.25 113 MET A C 1
ATOM 904 O O . MET A 1 113 ? -13.322 -11.225 13.040 1.00 65.25 113 MET A O 1
ATOM 908 N N . ALA A 1 114 ? -14.672 -12.216 11.531 1.00 83.38 114 ALA A N 1
ATOM 909 C CA . ALA A 1 114 ? -13.611 -13.024 10.945 1.00 83.38 114 ALA A CA 1
ATOM 910 C C . ALA A 1 114 ? -12.558 -12.098 10.317 1.00 83.38 114 ALA A C 1
ATOM 912 O O . ALA A 1 114 ? -12.905 -11.126 9.642 1.00 83.38 114 ALA A O 1
ATOM 913 N N . ARG A 1 115 ? -11.276 -12.384 10.566 1.00 93.69 115 ARG A N 1
ATOM 914 C CA . ARG A 1 115 ? -10.171 -11.599 10.005 1.00 93.69 115 ARG A CA 1
ATOM 915 C C . ARG A 1 115 ? -10.124 -11.768 8.494 1.00 93.69 115 ARG A C 1
ATOM 917 O O . ARG A 1 115 ? -10.331 -12.869 7.988 1.00 93.69 115 ARG A O 1
ATOM 924 N N . LEU A 1 116 ? -9.802 -10.686 7.794 1.00 97.00 116 LEU A N 1
ATOM 925 C CA . LEU A 1 116 ? -9.553 -10.730 6.360 1.00 97.00 116 LEU A CA 1
ATOM 926 C C . LEU A 1 116 ? -8.308 -11.578 6.084 1.00 97.00 116 LEU A C 1
ATOM 928 O O . LEU A 1 116 ? -7.251 -11.335 6.661 1.00 97.00 116 LEU A O 1
ATOM 932 N N . LYS A 1 117 ? -8.417 -12.544 5.180 1.00 98.12 117 LYS A N 1
ATOM 933 C CA . LYS A 1 117 ? -7.291 -13.321 4.671 1.00 98.12 117 LYS A CA 1
ATOM 934 C C . LYS A 1 117 ? -6.644 -12.572 3.519 1.00 98.12 117 LYS A C 1
ATOM 936 O O . LYS A 1 117 ? -7.272 -12.377 2.481 1.00 98.12 117 LYS A O 1
ATOM 941 N N . ILE A 1 118 ? -5.390 -12.177 3.682 1.00 98.62 118 ILE A N 1
ATOM 942 C CA . ILE A 1 118 ? -4.615 -11.529 2.623 1.00 98.62 118 ILE A CA 1
ATOM 943 C C . ILE A 1 118 ? -3.598 -12.529 2.098 1.00 98.62 118 ILE A C 1
ATOM 945 O O . ILE A 1 118 ? -2.862 -13.139 2.879 1.00 98.62 118 ILE A O 1
ATOM 949 N N . LYS A 1 119 ? -3.559 -12.710 0.782 1.00 98.56 119 LYS A N 1
ATOM 950 C CA . LYS A 1 119 ? -2.484 -13.439 0.111 1.00 98.56 119 LYS A CA 1
ATOM 951 C C . LYS A 1 119 ? -1.436 -12.439 -0.360 1.00 98.56 119 LYS A C 1
ATOM 953 O O . LYS A 1 119 ? -1.792 -11.383 -0.882 1.00 98.56 119 LYS A O 1
ATOM 958 N N . ILE A 1 120 ? -0.158 -12.754 -0.177 1.00 98.69 120 ILE A N 1
ATOM 959 C CA . ILE A 1 120 ? 0.947 -11.935 -0.683 1.00 98.69 120 ILE A CA 1
ATOM 960 C C . ILE A 1 120 ? 1.719 -12.739 -1.726 1.00 98.69 120 ILE A C 1
ATOM 962 O O . ILE A 1 120 ? 2.045 -13.900 -1.506 1.00 98.69 120 ILE A O 1
ATOM 966 N N . VAL A 1 121 ? 2.034 -12.114 -2.855 1.00 98.38 121 VAL A N 1
ATOM 967 C CA . VAL A 1 121 ? 2.914 -12.676 -3.885 1.00 98.38 121 VAL A CA 1
ATOM 968 C C . VAL A 1 121 ? 4.095 -11.742 -4.067 1.00 98.38 121 VAL A C 1
ATOM 970 O O . VAL A 1 121 ? 3.912 -10.538 -4.221 1.00 98.38 121 VAL A O 1
ATOM 973 N N . THR A 1 122 ? 5.306 -12.285 -4.086 1.00 98.38 122 THR A N 1
ATOM 974 C CA . THR A 1 122 ? 6.459 -11.576 -4.653 1.00 98.38 122 THR A CA 1
ATOM 975 C C . THR A 1 122 ? 6.597 -11.960 -6.119 1.00 98.38 122 THR A C 1
ATOM 977 O O . THR A 1 122 ? 6.528 -13.141 -6.453 1.00 98.38 122 THR A O 1
ATOM 980 N N . LEU A 1 123 ? 6.740 -10.965 -6.991 1.00 98.38 123 LEU A N 1
ATOM 981 C CA . LEU A 1 123 ? 6.849 -11.149 -8.433 1.00 98.38 123 LEU A CA 1
ATOM 982 C C . LEU A 1 123 ? 8.167 -10.559 -8.933 1.00 98.38 123 LEU A C 1
ATOM 984 O O . LEU A 1 123 ? 8.358 -9.339 -8.948 1.00 98.38 123 LEU A O 1
ATOM 988 N N . GLY A 1 124 ? 9.071 -11.439 -9.352 1.00 96.75 124 GLY A N 1
ATOM 989 C CA . GLY A 1 124 ? 10.435 -11.088 -9.718 1.00 96.75 124 GLY A CA 1
ATOM 990 C C . GLY A 1 124 ? 11.305 -10.752 -8.504 1.00 96.75 124 GLY A C 1
ATOM 991 O O . GLY A 1 124 ? 11.020 -11.126 -7.366 1.00 96.75 124 GLY A O 1
ATOM 992 N N . TYR A 1 125 ? 12.411 -10.054 -8.757 1.00 94.56 125 TYR A N 1
ATOM 993 C CA . TYR A 1 125 ? 13.340 -9.654 -7.701 1.00 94.56 125 TYR A CA 1
ATOM 994 C C . TYR A 1 125 ? 12.729 -8.584 -6.782 1.00 94.56 125 TYR A C 1
ATOM 996 O O . TYR A 1 125 ? 12.093 -7.637 -7.242 1.00 94.56 125 TYR A O 1
ATOM 1004 N N . ILE A 1 126 ? 12.998 -8.698 -5.481 1.00 96.81 126 ILE A N 1
ATOM 1005 C CA . ILE A 1 126 ? 12.590 -7.761 -4.426 1.00 96.81 126 ILE A CA 1
ATOM 1006 C C . ILE A 1 126 ? 13.852 -7.161 -3.786 1.00 96.81 126 ILE A C 1
ATOM 1008 O O . ILE A 1 126 ? 14.861 -7.862 -3.700 1.00 96.81 126 ILE A O 1
ATOM 1012 N N . PRO A 1 127 ? 13.860 -5.889 -3.332 1.00 97.25 127 PRO A N 1
ATOM 1013 C CA . PRO A 1 127 ? 15.070 -5.268 -2.798 1.00 97.25 127 PRO A CA 1
ATOM 1014 C C . PRO A 1 127 ? 15.668 -6.047 -1.620 1.00 97.25 127 PRO A C 1
ATOM 1016 O O . PRO A 1 127 ? 14.958 -6.379 -0.679 1.00 97.25 127 PRO A O 1
ATOM 1019 N N . ALA A 1 128 ? 16.989 -6.242 -1.612 1.00 93.31 128 ALA A N 1
ATOM 1020 C CA . ALA A 1 128 ? 17.690 -7.012 -0.577 1.00 93.31 128 ALA A CA 1
ATOM 1021 C C . ALA A 1 128 ? 17.455 -6.533 0.873 1.00 93.31 128 ALA A C 1
ATOM 1023 O O . ALA A 1 128 ? 17.579 -7.318 1.807 1.00 93.31 128 ALA A O 1
ATOM 1024 N N . ARG A 1 129 ? 17.129 -5.247 1.075 1.00 94.12 129 ARG A N 1
ATOM 1025 C CA . ARG A 1 129 ? 16.834 -4.670 2.400 1.00 94.12 129 ARG A CA 1
ATOM 1026 C C . ARG A 1 129 ? 15.390 -4.889 2.870 1.00 94.12 129 ARG A C 1
ATOM 1028 O O . ARG A 1 129 ? 15.077 -4.526 3.998 1.00 94.12 129 ARG A O 1
ATOM 1035 N N . PHE A 1 130 ? 14.513 -5.426 2.024 1.00 97.88 130 PHE A N 1
ATOM 1036 C CA . PHE A 1 130 ? 13.141 -5.750 2.399 1.00 97.88 130 PHE A CA 1
ATOM 1037 C C . PHE A 1 130 ? 13.086 -7.138 3.038 1.00 97.88 130 PHE A C 1
ATOM 1039 O O . PHE A 1 130 ? 13.457 -8.130 2.411 1.00 97.88 130 PHE A O 1
ATOM 1046 N N . ASP A 1 131 ? 12.585 -7.214 4.270 1.00 96.88 131 ASP A N 1
ATOM 1047 C CA . ASP A 1 131 ? 12.389 -8.472 4.977 1.00 96.88 131 ASP A CA 1
ATOM 1048 C C . ASP A 1 131 ? 10.905 -8.844 5.048 1.00 96.88 131 ASP A C 1
ATOM 1050 O O . ASP A 1 131 ? 10.145 -8.402 5.917 1.00 96.88 131 ASP A O 1
ATOM 1054 N N . ILE A 1 132 ? 10.499 -9.736 4.147 1.00 96.94 132 ILE A N 1
ATOM 1055 C CA . ILE A 1 132 ? 9.129 -10.243 4.085 1.00 96.94 132 ILE A CA 1
ATOM 1056 C C . ILE A 1 132 ? 8.698 -10.980 5.363 1.00 96.94 132 ILE A C 1
ATOM 1058 O O . ILE A 1 132 ? 7.504 -11.045 5.657 1.00 96.94 132 ILE A O 1
ATOM 1062 N N . LYS A 1 133 ? 9.639 -11.482 6.177 1.00 96.50 133 LYS A N 1
ATOM 1063 C CA . LYS A 1 133 ? 9.311 -12.148 7.448 1.00 96.50 133 LYS A CA 1
ATOM 1064 C C . LYS A 1 133 ? 8.743 -11.168 8.468 1.00 96.50 133 LYS A C 1
ATOM 1066 O O . LYS A 1 133 ? 7.876 -11.550 9.252 1.00 96.50 133 LYS A O 1
ATOM 1071 N N . LYS A 1 134 ? 9.170 -9.899 8.448 1.00 96.81 134 LYS A N 1
ATOM 1072 C CA . LYS A 1 134 ? 8.552 -8.861 9.290 1.00 96.81 134 LYS A CA 1
ATOM 1073 C C . LYS A 1 134 ? 7.112 -8.597 8.864 1.00 96.81 134 LYS A C 1
ATOM 1075 O O . LYS A 1 134 ? 6.254 -8.433 9.725 1.00 96.81 134 LYS A O 1
ATOM 1080 N N . VAL A 1 135 ? 6.845 -8.640 7.554 1.00 97.44 135 VAL A N 1
ATOM 1081 C CA . VAL A 1 135 ? 5.483 -8.554 7.013 1.00 97.44 135 VAL A CA 1
ATOM 1082 C C . VAL A 1 135 ? 4.641 -9.722 7.482 1.00 97.44 135 VAL A C 1
ATOM 1084 O O . VAL A 1 135 ? 3.600 -9.491 8.084 1.00 97.44 135 VAL A O 1
ATOM 1087 N N . GLN A 1 136 ? 5.134 -10.951 7.340 1.00 96.00 136 GLN A N 1
ATOM 1088 C CA . GLN A 1 136 ? 4.463 -12.148 7.848 1.00 96.00 136 GLN A CA 1
ATOM 1089 C C . GLN A 1 136 ? 4.175 -12.086 9.360 1.00 96.00 136 GLN A C 1
ATOM 1091 O O . GLN A 1 136 ? 3.150 -12.583 9.819 1.00 96.00 136 GLN A O 1
ATOM 1096 N N . GLY A 1 137 ? 5.074 -11.475 10.137 1.00 95.38 137 GLY A N 1
ATOM 1097 C CA . GLY A 1 137 ? 4.939 -11.305 11.585 1.00 95.38 137 GLY A CA 1
ATOM 1098 C C . GLY A 1 137 ? 3.993 -10.185 12.029 1.00 95.38 137 GLY A C 1
ATOM 1099 O O . GLY A 1 137 ? 3.765 -10.041 13.236 1.00 95.38 137 GLY A O 1
ATOM 1100 N N . LEU A 1 138 ? 3.446 -9.388 11.103 1.00 95.75 138 LEU A N 1
ATOM 1101 C CA . LEU A 1 138 ? 2.521 -8.306 11.423 1.00 95.75 138 LEU A CA 1
ATOM 1102 C C . LEU A 1 138 ? 1.237 -8.866 12.045 1.00 95.75 138 LEU A C 1
ATOM 1104 O O . LEU A 1 138 ? 0.534 -9.686 11.457 1.00 95.75 138 LEU A O 1
ATOM 1108 N N . LYS A 1 139 ? 0.902 -8.382 13.242 1.00 94.50 139 LYS A N 1
ATOM 1109 C CA . LYS A 1 139 ? -0.338 -8.735 13.937 1.00 94.50 139 LYS A CA 1
ATOM 1110 C C . LYS A 1 139 ? -1.368 -7.633 13.730 1.00 94.50 139 LYS A C 1
ATOM 1112 O O . LYS A 1 139 ? -1.102 -6.491 14.093 1.00 94.50 139 LYS A O 1
ATOM 1117 N N . SER A 1 140 ? -2.539 -8.002 13.219 1.00 96.00 140 SER A N 1
ATOM 1118 C CA . SER A 1 140 ? -3.703 -7.121 13.137 1.00 96.00 140 SER A CA 1
ATOM 1119 C C . SER A 1 140 ? -4.961 -7.835 13.630 1.00 96.00 140 SER A C 1
ATOM 1121 O O . SER A 1 140 ? -5.116 -9.054 13.484 1.00 96.00 140 SER A O 1
ATOM 1123 N N . LYS A 1 141 ? -5.876 -7.071 14.230 1.00 95.31 141 LYS A N 1
ATOM 1124 C CA . LYS A 1 141 ? -7.245 -7.519 14.516 1.00 95.31 141 LYS A CA 1
ATOM 1125 C C . LYS A 1 141 ? -8.123 -7.552 13.265 1.00 95.31 141 LYS A C 1
ATOM 1127 O O . LYS A 1 141 ? -9.154 -8.215 13.288 1.00 95.31 141 LYS A O 1
ATOM 1132 N N . LEU A 1 142 ? -7.744 -6.833 12.208 1.00 95.31 142 LEU A N 1
ATOM 1133 C CA . LEU A 1 142 ? -8.521 -6.732 10.975 1.00 95.31 142 LEU A CA 1
ATOM 1134 C C . LEU A 1 142 ? -8.213 -7.867 10.001 1.00 95.31 142 LEU A C 1
ATOM 1136 O O . LEU A 1 142 ? -9.126 -8.413 9.388 1.00 95.31 142 LEU A O 1
ATOM 1140 N N . PHE A 1 143 ? -6.938 -8.212 9.849 1.00 97.38 143 PHE A N 1
ATOM 1141 C CA . PHE A 1 143 ? -6.492 -9.154 8.832 1.00 97.38 143 PHE A CA 1
ATOM 1142 C C . PHE A 1 143 ? -5.425 -10.120 9.344 1.00 97.38 143 PHE A C 1
ATOM 1144 O O . PHE A 1 143 ? -4.788 -9.911 10.377 1.00 97.38 143 PHE A O 1
ATOM 1151 N N . GLU A 1 144 ? -5.223 -11.182 8.578 1.00 97.75 144 GLU A N 1
ATOM 1152 C CA . GLU A 1 144 ? -4.122 -12.125 8.690 1.00 97.75 144 GLU A CA 1
ATOM 1153 C C . GLU A 1 144 ? -3.497 -12.363 7.313 1.00 97.75 144 GLU A C 1
ATOM 1155 O O . GLU A 1 144 ? -4.166 -12.287 6.280 1.00 97.75 144 GLU A O 1
ATOM 1160 N N . ILE A 1 145 ? -2.199 -12.663 7.297 1.00 98.19 145 ILE A N 1
ATOM 1161 C CA . ILE A 1 145 ? -1.512 -13.085 6.077 1.00 98.19 145 ILE A CA 1
ATOM 1162 C C . ILE A 1 145 ? -1.689 -14.595 5.958 1.00 98.19 145 ILE A C 1
ATOM 1164 O O . ILE A 1 145 ? -1.139 -15.357 6.750 1.00 98.19 145 ILE A O 1
ATOM 1168 N N . SER A 1 146 ? -2.499 -14.998 4.984 1.00 96.62 146 SER A N 1
ATOM 1169 C CA . SER A 1 146 ? -2.892 -16.391 4.747 1.00 96.62 146 SER A CA 1
ATOM 1170 C C . SER A 1 146 ? -1.773 -17.212 4.105 1.00 96.62 146 SER A C 1
ATOM 1172 O O . SER A 1 146 ? -1.469 -18.310 4.567 1.00 96.62 146 SER A O 1
ATOM 1174 N N . SER A 1 147 ? -1.117 -16.665 3.081 1.00 96.94 147 SER A N 1
ATOM 1175 C CA . SER A 1 147 ? 0.060 -17.262 2.453 1.00 96.94 147 SER A CA 1
ATOM 1176 C C . SER A 1 147 ? 0.968 -16.199 1.837 1.00 96.94 147 SER A C 1
ATOM 1178 O O . SER A 1 147 ? 0.557 -15.056 1.599 1.00 96.94 147 SER A O 1
ATOM 1180 N N . ILE A 1 148 ? 2.222 -16.594 1.610 1.00 97.88 148 ILE A N 1
ATOM 1181 C CA . ILE A 1 148 ? 3.232 -15.806 0.911 1.00 97.88 148 ILE A CA 1
ATOM 1182 C C . ILE A 1 148 ? 3.859 -16.697 -0.155 1.00 97.88 148 ILE A C 1
ATOM 1184 O O . ILE A 1 148 ? 4.549 -17.660 0.184 1.00 97.88 148 ILE A O 1
ATOM 1188 N N . ASP A 1 149 ? 3.651 -16.337 -1.417 1.00 97.19 149 ASP A N 1
ATOM 1189 C CA . ASP A 1 149 ? 4.168 -17.079 -2.562 1.00 97.19 149 ASP A CA 1
ATOM 1190 C C . ASP A 1 149 ? 5.275 -16.275 -3.266 1.00 97.19 149 ASP A C 1
ATOM 1192 O O . ASP A 1 149 ? 5.315 -15.038 -3.225 1.00 97.19 149 ASP A O 1
ATOM 1196 N N . TYR A 1 150 ? 6.189 -16.984 -3.926 1.00 97.25 150 TYR A N 1
ATOM 1197 C CA . TYR A 1 150 ? 7.328 -16.400 -4.633 1.00 97.25 150 TYR A CA 1
ATOM 1198 C C . TYR A 1 150 ? 7.288 -16.833 -6.091 1.00 97.25 150 TYR A C 1
ATOM 1200 O O . TYR A 1 150 ? 7.363 -18.024 -6.389 1.00 97.25 150 TYR A O 1
ATOM 1208 N N . HIS A 1 151 ? 7.168 -15.864 -6.991 1.00 97.19 151 HIS A N 1
ATOM 1209 C CA . HIS A 1 151 ? 7.048 -16.091 -8.422 1.00 97.19 151 HIS A CA 1
ATOM 1210 C C . HIS A 1 151 ? 8.125 -15.310 -9.168 1.00 97.19 151 HIS A C 1
ATOM 1212 O O . HIS A 1 151 ? 8.398 -14.147 -8.874 1.00 97.19 151 HIS A O 1
ATOM 1218 N N . ASN A 1 152 ? 8.732 -15.947 -10.164 1.00 96.06 152 ASN A N 1
ATOM 1219 C CA . ASN A 1 152 ? 9.618 -15.250 -11.087 1.00 96.06 152 ASN A CA 1
ATOM 1220 C C . ASN A 1 152 ? 8.788 -14.439 -12.087 1.00 96.06 152 ASN A C 1
ATOM 1222 O O . ASN A 1 152 ? 7.708 -14.868 -12.488 1.00 96.06 152 ASN A O 1
ATOM 1226 N N . LEU A 1 153 ? 9.319 -13.296 -12.517 1.00 96.00 153 LEU A N 1
ATOM 1227 C CA . LEU A 1 153 ? 8.775 -12.539 -13.640 1.00 96.00 153 LEU A CA 1
ATOM 1228 C C . LEU A 1 153 ? 9.481 -13.017 -14.913 1.00 96.00 153 LEU A C 1
ATOM 1230 O O . LEU A 1 153 ? 10.626 -12.645 -15.156 1.00 96.00 153 LEU A O 1
ATOM 1234 N N . ASN A 1 154 ? 8.828 -13.898 -15.670 1.00 93.50 154 ASN A N 1
ATOM 1235 C CA . ASN A 1 154 ? 9.426 -14.608 -16.808 1.00 93.50 154 ASN A CA 1
ATOM 1236 C C . ASN A 1 154 ? 8.958 -14.034 -18.154 1.00 93.50 154 ASN A C 1
ATOM 1238 O O . ASN A 1 154 ? 8.548 -14.775 -19.047 1.00 93.50 154 ASN A O 1
ATOM 1242 N N . CYS A 1 155 ? 8.967 -12.713 -18.285 1.00 94.19 155 CYS A N 1
ATOM 1243 C CA . CYS A 1 155 ? 8.564 -12.022 -19.502 1.00 94.19 155 CYS A CA 1
ATOM 1244 C C . CYS A 1 155 ? 9.349 -10.721 -19.673 1.00 94.19 155 CYS A C 1
ATOM 1246 O O . CYS A 1 155 ? 9.839 -10.156 -18.694 1.00 94.19 155 CYS A O 1
ATOM 1248 N N . ASP A 1 156 ? 9.425 -10.244 -20.912 1.00 95.88 156 ASP A N 1
ATOM 1249 C CA . ASP A 1 156 ? 9.982 -8.931 -21.227 1.00 95.88 156 ASP A CA 1
ATOM 1250 C C . ASP A 1 156 ? 8.959 -7.830 -20.927 1.00 95.88 156 ASP A C 1
ATOM 1252 O O . ASP A 1 156 ? 7.752 -8.062 -20.992 1.00 95.88 156 ASP A O 1
ATOM 1256 N N . SER A 1 157 ? 9.436 -6.622 -20.625 1.00 96.06 157 SER A N 1
ATOM 1257 C CA . SER A 1 157 ? 8.576 -5.441 -20.510 1.00 96.06 157 SER A CA 1
ATOM 1258 C C . SER A 1 157 ? 7.898 -5.143 -21.848 1.00 96.06 157 SER A C 1
ATOM 1260 O O . SER A 1 157 ? 8.577 -5.049 -22.874 1.00 96.06 157 SER A O 1
ATOM 1262 N N . ASP A 1 158 ? 6.591 -4.923 -21.836 1.00 96.69 158 ASP A N 1
ATOM 1263 C CA . ASP A 1 158 ? 5.780 -4.671 -23.029 1.00 96.69 158 ASP A CA 1
ATOM 1264 C C . ASP A 1 158 ? 5.555 -3.177 -23.318 1.00 96.69 158 ASP A C 1
ATOM 1266 O O . ASP A 1 158 ? 5.178 -2.805 -24.431 1.00 96.69 158 ASP A O 1
ATOM 1270 N N . ILE A 1 159 ? 5.870 -2.290 -22.369 1.00 95.06 159 ILE A N 1
ATOM 1271 C CA . ILE A 1 159 ? 5.791 -0.836 -22.557 1.00 95.06 159 ILE A CA 1
ATOM 1272 C C . ILE A 1 159 ? 7.161 -0.297 -22.990 1.00 95.06 159 ILE A C 1
ATOM 1274 O O . ILE A 1 159 ? 7.976 0.156 -22.179 1.00 95.06 159 ILE A O 1
ATOM 1278 N N . GLY A 1 160 ? 7.412 -0.324 -24.301 1.00 86.12 160 GLY A N 1
ATOM 1279 C CA . GLY A 1 160 ? 8.738 -0.068 -24.883 1.00 86.12 160 GLY A CA 1
ATOM 1280 C C . GLY A 1 160 ? 9.353 1.312 -24.600 1.00 86.12 160 GLY A C 1
ATOM 1281 O O . GLY A 1 160 ? 10.572 1.423 -24.504 1.00 86.12 160 GLY A O 1
ATOM 1282 N N . TYR A 1 161 ? 8.550 2.368 -24.422 1.00 88.12 161 TYR A N 1
ATOM 1283 C CA . TYR A 1 161 ? 9.085 3.713 -24.148 1.00 88.12 161 TYR A CA 1
ATOM 1284 C C . TYR A 1 161 ? 9.509 3.920 -22.686 1.00 88.12 161 TYR A C 1
ATOM 1286 O O . TYR A 1 161 ? 10.251 4.857 -22.400 1.00 88.12 161 TYR A O 1
ATOM 1294 N N . ALA A 1 162 ? 9.043 3.068 -21.769 1.00 88.31 162 ALA A N 1
ATOM 1295 C CA . ALA A 1 162 ? 9.254 3.216 -20.329 1.00 88.31 162 ALA A CA 1
ATOM 1296 C C . ALA A 1 162 ? 9.938 2.004 -19.684 1.00 88.31 162 ALA A C 1
ATOM 1298 O O . ALA A 1 162 ? 10.227 2.052 -18.491 1.00 88.31 162 ALA A O 1
ATOM 1299 N N . TRP A 1 163 ? 10.187 0.929 -20.448 1.00 93.31 163 TRP A N 1
ATOM 1300 C CA . TRP A 1 163 ? 10.716 -0.337 -19.925 1.00 93.31 163 TRP A CA 1
ATOM 1301 C C . TRP A 1 163 ? 9.866 -0.842 -18.746 1.00 93.31 163 TRP A C 1
ATOM 1303 O O . TRP A 1 163 ? 10.373 -1.321 -17.730 1.00 93.31 163 TRP A O 1
ATOM 1313 N N . ALA A 1 164 ? 8.550 -0.661 -18.879 1.00 96.38 164 ALA A N 1
ATOM 1314 C CA . ALA A 1 164 ? 7.553 -0.919 -17.852 1.00 96.38 164 ALA A CA 1
ATOM 1315 C C . ALA A 1 164 ? 6.638 -2.079 -18.255 1.00 96.38 164 ALA A C 1
ATOM 1317 O O . ALA A 1 164 ? 6.588 -2.471 -19.422 1.00 96.38 164 ALA A O 1
ATOM 1318 N N . TYR A 1 165 ? 5.928 -2.620 -17.271 1.00 97.56 165 TYR A N 1
ATOM 1319 C CA . TYR A 1 165 ? 5.027 -3.756 -17.445 1.00 97.56 165 TYR A CA 1
ATOM 1320 C C . TYR A 1 165 ? 3.577 -3.281 -17.359 1.00 97.56 165 TYR A C 1
ATOM 1322 O O . TYR A 1 165 ? 3.219 -2.587 -16.398 1.00 97.56 165 TYR A O 1
ATOM 1330 N N . SER A 1 166 ? 2.766 -3.649 -18.351 1.00 96.62 166 SER A N 1
ATOM 1331 C CA . SER A 1 166 ? 1.325 -3.388 -18.352 1.00 96.62 166 SER A CA 1
ATOM 1332 C C . SER A 1 166 ? 0.588 -4.194 -17.287 1.00 96.62 166 SER A C 1
ATOM 1334 O O . SER A 1 166 ? 1.047 -5.256 -16.847 1.00 96.62 166 SER A O 1
ATOM 1336 N N . ASP A 1 167 ? -0.593 -3.711 -16.900 1.00 95.44 167 ASP A N 1
ATOM 1337 C CA . ASP A 1 167 ? -1.478 -4.459 -16.003 1.00 95.44 167 ASP A CA 1
ATOM 1338 C C . ASP A 1 167 ? -1.840 -5.840 -16.604 1.00 95.44 167 ASP A C 1
ATOM 1340 O O . ASP A 1 167 ? -1.833 -6.847 -15.888 1.00 95.44 167 ASP A O 1
ATOM 1344 N N . ASP A 1 168 ? -2.065 -5.917 -17.923 1.00 95.31 168 ASP A N 1
ATOM 1345 C CA . ASP A 1 168 ? -2.412 -7.152 -18.643 1.00 95.31 168 ASP A CA 1
ATOM 1346 C C . ASP A 1 168 ? -1.286 -8.193 -18.610 1.00 95.31 168 ASP A C 1
ATOM 1348 O O . ASP A 1 168 ? -1.541 -9.384 -18.398 1.00 95.31 168 ASP A O 1
ATOM 1352 N N . LEU A 1 169 ? -0.036 -7.761 -18.799 1.00 96.69 169 LEU A N 1
ATOM 1353 C CA . LEU A 1 169 ? 1.124 -8.646 -18.750 1.00 96.69 169 LEU A CA 1
ATOM 1354 C C . LEU A 1 169 ? 1.367 -9.157 -17.327 1.00 96.69 169 LEU A C 1
ATOM 1356 O O . LEU A 1 169 ? 1.598 -10.349 -17.130 1.00 96.69 169 LEU A O 1
ATOM 1360 N N . ILE A 1 170 ? 1.266 -8.282 -16.321 1.00 97.25 170 ILE A N 1
ATOM 1361 C CA . ILE A 1 170 ? 1.425 -8.660 -14.912 1.00 97.25 170 ILE A CA 1
ATOM 1362 C C . ILE A 1 170 ? 0.360 -9.674 -14.485 1.00 97.25 170 ILE A C 1
ATOM 1364 O O . ILE A 1 170 ? 0.686 -10.654 -13.812 1.00 97.25 170 ILE A O 1
ATOM 1368 N N . VAL A 1 171 ? -0.902 -9.472 -14.877 1.00 96.50 171 VAL A N 1
ATOM 1369 C CA . VAL A 1 171 ? -2.013 -10.366 -14.513 1.00 96.50 171 VAL A CA 1
ATOM 1370 C C . VAL A 1 171 ? -1.782 -11.805 -14.992 1.00 96.50 171 VAL A C 1
ATOM 1372 O O . VAL A 1 171 ? -2.193 -12.739 -14.308 1.00 96.50 171 VAL A O 1
ATOM 1375 N N . GLN A 1 172 ? -1.082 -12.003 -16.111 1.00 96.19 172 GLN A N 1
ATOM 1376 C CA . GLN A 1 172 ? -0.746 -13.336 -16.634 1.00 96.19 172 GLN A CA 1
ATOM 1377 C C . GLN A 1 172 ? 0.348 -14.054 -15.827 1.00 96.19 172 GLN A C 1
ATOM 1379 O O . GLN A 1 172 ? 0.506 -15.266 -15.953 1.00 96.19 172 GLN A O 1
ATOM 1384 N N . GLN A 1 173 ? 1.111 -13.321 -15.013 1.00 96.44 173 GLN A N 1
ATOM 1385 C CA . GLN A 1 173 ? 2.277 -13.832 -14.281 1.00 96.44 173 GLN A CA 1
ATOM 1386 C C . GLN A 1 173 ? 1.990 -14.089 -12.793 1.00 96.44 173 GLN A C 1
ATOM 1388 O O . GLN A 1 173 ? 2.857 -14.583 -12.070 1.00 96.44 173 GLN A O 1
ATOM 1393 N N . ILE A 1 174 ? 0.790 -13.748 -12.312 1.00 95.81 174 ILE A N 1
ATOM 1394 C CA . ILE A 1 174 ? 0.398 -13.877 -10.902 1.00 95.81 174 ILE A CA 1
ATOM 1395 C C . ILE A 1 174 ? -0.594 -15.031 -10.706 1.00 95.81 174 ILE A C 1
ATOM 1397 O O . ILE A 1 174 ? -1.410 -15.297 -11.587 1.00 95.81 174 ILE A O 1
ATOM 1401 N N . PRO A 1 175 ? -0.554 -15.727 -9.556 1.00 94.94 175 PRO A N 1
ATOM 1402 C CA . PRO A 1 175 ? -1.480 -16.817 -9.280 1.00 94.94 175 PRO A CA 1
ATOM 1403 C C . PRO A 1 175 ? -2.893 -16.305 -8.979 1.00 94.94 175 PRO A C 1
ATOM 1405 O O . PRO A 1 175 ? -3.100 -15.139 -8.629 1.00 94.94 175 PRO A O 1
ATOM 1408 N N . ASP A 1 176 ? -3.857 -17.225 -9.003 1.00 93.50 176 ASP A N 1
ATOM 1409 C CA . ASP A 1 176 ? -5.198 -16.963 -8.493 1.00 93.50 176 ASP A CA 1
ATOM 1410 C C . ASP A 1 176 ? -5.196 -16.623 -6.994 1.00 93.50 176 ASP A C 1
ATOM 1412 O O . ASP A 1 176 ? -4.340 -17.048 -6.201 1.00 93.50 176 ASP A O 1
ATOM 1416 N N . ILE A 1 177 ? -6.223 -15.862 -6.611 1.00 94.94 177 ILE A N 1
ATOM 1417 C CA . ILE A 1 177 ? -6.471 -15.402 -5.242 1.00 94.94 177 ILE A CA 1
ATOM 1418 C C . ILE A 1 177 ? -6.774 -16.552 -4.264 1.00 94.94 177 ILE A C 1
ATOM 1420 O O . ILE A 1 177 ? -6.451 -16.451 -3.082 1.00 94.94 177 ILE A O 1
ATOM 1424 N N . GLY A 1 178 ? -7.342 -17.661 -4.748 1.00 94.12 178 GLY A N 1
ATOM 1425 C CA . GLY A 1 178 ? -7.708 -18.811 -3.918 1.00 94.12 178 GLY A CA 1
ATOM 1426 C C . GLY A 1 178 ? -8.817 -18.487 -2.910 1.00 94.12 178 GLY A C 1
ATOM 1427 O O . GLY A 1 178 ? -9.821 -17.875 -3.265 1.00 94.12 178 GLY A O 1
ATOM 1428 N N . ASP A 1 179 ? -8.641 -18.911 -1.655 1.00 94.44 179 ASP A N 1
ATOM 1429 C CA . ASP A 1 179 ? -9.575 -18.661 -0.545 1.00 94.44 179 ASP A CA 1
ATOM 1430 C C . ASP A 1 179 ? -9.309 -17.338 0.202 1.00 94.44 179 ASP A C 1
ATOM 1432 O O . ASP A 1 179 ? -9.962 -17.050 1.212 1.00 94.44 179 ASP A O 1
ATOM 1436 N N . ALA A 1 180 ? -8.345 -16.539 -0.266 1.00 97.75 180 ALA A N 1
ATOM 1437 C CA . ALA A 1 180 ? -8.056 -15.227 0.292 1.00 97.75 180 ALA A CA 1
ATOM 1438 C C . ALA A 1 180 ? -9.116 -14.190 -0.117 1.00 97.75 180 ALA A C 1
ATOM 1440 O O . ALA A 1 180 ? -9.771 -14.296 -1.151 1.00 97.75 180 ALA A O 1
ATOM 1441 N N . ASN A 1 181 ? -9.269 -13.145 0.695 1.00 98.19 181 ASN A N 1
ATOM 1442 C CA . ASN A 1 181 ? -10.174 -12.033 0.413 1.00 98.19 181 ASN A CA 1
ATOM 1443 C C . ASN A 1 181 ? -9.626 -11.093 -0.665 1.00 98.19 181 ASN A C 1
ATOM 1445 O O . ASN A 1 181 ? -10.386 -10.602 -1.500 1.00 98.19 181 ASN A O 1
ATOM 1449 N N . PHE A 1 182 ? -8.315 -10.846 -0.649 1.00 98.31 182 PHE A N 1
ATOM 1450 C CA . PHE A 1 182 ? -7.612 -10.111 -1.698 1.00 98.31 182 PHE A CA 1
ATOM 1451 C C . PHE A 1 182 ? -6.139 -10.526 -1.785 1.00 98.31 182 PHE A C 1
ATOM 1453 O O . PHE A 1 182 ? -5.564 -11.071 -0.835 1.00 98.31 182 PHE A O 1
ATOM 1460 N N . LEU A 1 183 ? -5.540 -10.264 -2.946 1.00 98.62 183 LEU A N 1
ATOM 1461 C CA . LEU A 1 183 ? -4.141 -10.542 -3.260 1.00 98.62 183 LEU A CA 1
ATOM 1462 C C . LEU A 1 183 ? -3.353 -9.232 -3.353 1.00 98.62 183 LEU A C 1
ATOM 1464 O O . LEU A 1 183 ? -3.741 -8.316 -4.080 1.00 98.62 183 LEU A O 1
ATOM 1468 N N . VAL A 1 184 ? -2.216 -9.176 -2.661 1.00 98.75 184 VAL A N 1
ATOM 1469 C CA . VAL A 1 184 ? -1.221 -8.106 -2.786 1.00 98.75 184 VAL A CA 1
ATOM 1470 C C . VAL A 1 184 ? 0.026 -8.651 -3.472 1.00 98.75 184 VAL A C 1
ATOM 1472 O O . VAL A 1 184 ? 0.694 -9.546 -2.960 1.00 98.75 184 VAL A O 1
ATOM 1475 N N . VAL A 1 185 ? 0.354 -8.089 -4.627 1.00 98.69 185 VAL A N 1
ATOM 1476 C CA . VAL A 1 185 ? 1.547 -8.408 -5.409 1.00 98.69 185 VAL A CA 1
ATOM 1477 C C . VAL A 1 185 ? 2.617 -7.364 -5.111 1.00 98.69 185 VAL A C 1
ATOM 1479 O O . VAL A 1 185 ? 2.375 -6.164 -5.223 1.00 98.69 185 VAL A O 1
ATOM 1482 N N . LEU A 1 186 ? 3.807 -7.814 -4.734 1.00 98.81 186 LEU A N 1
ATOM 1483 C CA . LEU A 1 186 ? 4.980 -6.984 -4.496 1.00 98.81 186 LEU A CA 1
ATOM 1484 C C . LEU A 1 186 ? 5.989 -7.233 -5.613 1.00 98.81 186 LEU A C 1
ATOM 1486 O O . LEU A 1 186 ? 6.316 -8.381 -5.905 1.00 98.81 186 LEU A O 1
ATOM 1490 N N . THR A 1 187 ? 6.512 -6.173 -6.216 1.00 98.62 187 THR A N 1
ATOM 1491 C CA . THR A 1 187 ? 7.572 -6.258 -7.228 1.00 98.62 187 THR A CA 1
ATOM 1492 C C . THR A 1 187 ? 8.560 -5.100 -7.089 1.00 98.62 187 THR A C 1
ATOM 1494 O O . THR A 1 187 ? 8.398 -4.229 -6.239 1.00 98.62 187 THR A O 1
ATOM 1497 N N . ASN A 1 188 ? 9.611 -5.077 -7.900 1.00 98.12 188 ASN A N 1
ATOM 1498 C CA . ASN A 1 188 ? 10.569 -3.971 -7.987 1.00 98.12 188 ASN A CA 1
ATOM 1499 C C . ASN A 1 188 ? 10.765 -3.479 -9.436 1.00 98.12 188 ASN A C 1
ATOM 1501 O O . ASN A 1 188 ? 11.702 -2.727 -9.710 1.00 98.12 188 ASN A O 1
ATOM 1505 N N . VAL A 1 189 ? 9.908 -3.907 -10.367 1.00 97.50 189 VAL A N 1
ATOM 1506 C CA . VAL A 1 189 ? 9.924 -3.440 -11.762 1.00 97.50 189 VAL A CA 1
ATOM 1507 C C . VAL A 1 189 ? 9.023 -2.212 -11.956 1.00 97.50 189 VAL A C 1
ATOM 1509 O O . VAL A 1 189 ? 8.082 -2.033 -11.176 1.00 97.50 189 VAL A O 1
ATOM 1512 N N . PRO A 1 190 ? 9.283 -1.350 -12.953 1.00 97.25 190 PRO A N 1
ATOM 1513 C CA . PRO A 1 190 ? 8.395 -0.236 -13.273 1.00 97.25 190 PRO A CA 1
ATOM 1514 C C . PRO A 1 190 ? 7.016 -0.739 -13.720 1.00 97.25 190 PRO A C 1
ATOM 1516 O O . PRO A 1 190 ? 6.917 -1.707 -14.475 1.00 97.25 190 PRO A O 1
ATOM 1519 N N . LEU A 1 191 ? 5.961 -0.063 -13.270 1.00 96.25 191 LEU A N 1
ATOM 1520 C CA . LEU A 1 191 ? 4.583 -0.347 -13.671 1.00 96.25 191 LEU A CA 1
ATOM 1521 C C . LEU A 1 191 ? 4.108 0.665 -14.716 1.00 96.25 191 LEU A C 1
ATOM 1523 O O . LEU A 1 191 ? 4.639 1.776 -14.809 1.00 96.25 191 LEU A O 1
ATOM 1527 N N . GLU A 1 192 ? 3.076 0.282 -15.461 1.00 94.38 192 GLU A N 1
ATOM 1528 C CA . GLU A 1 192 ? 2.325 1.150 -16.369 1.00 94.38 192 GLU A CA 1
ATOM 1529 C C . GLU A 1 192 ? 2.003 2.521 -15.755 1.00 94.38 192 GLU A C 1
ATOM 1531 O O . GLU A 1 192 ? 1.692 2.627 -14.565 1.00 94.38 192 GLU A O 1
ATOM 1536 N N . ASP A 1 193 ? 2.105 3.572 -16.573 1.00 92.06 193 ASP A N 1
ATOM 1537 C CA . ASP A 1 193 ? 1.987 5.001 -16.227 1.00 92.06 193 ASP A CA 1
ATOM 1538 C C . ASP A 1 193 ? 2.840 5.469 -15.036 1.00 92.06 193 ASP A C 1
ATOM 1540 O O . ASP A 1 193 ? 2.548 6.486 -14.407 1.00 92.06 193 ASP A O 1
ATOM 1544 N N . ASN A 1 194 ? 3.912 4.740 -14.718 1.00 93.69 194 ASN A N 1
ATOM 1545 C CA . ASN A 1 194 ? 4.827 5.062 -13.629 1.00 93.69 194 ASN A CA 1
ATOM 1546 C C . ASN A 1 194 ? 4.164 5.093 -12.233 1.00 93.69 194 ASN A C 1
ATOM 1548 O O . ASN A 1 194 ? 4.642 5.776 -11.322 1.00 93.69 194 ASN A O 1
ATOM 1552 N N . TRP A 1 195 ? 3.079 4.341 -12.025 1.00 93.81 195 TRP A N 1
ATOM 1553 C CA . TRP A 1 195 ? 2.473 4.210 -10.697 1.00 93.81 195 TRP A CA 1
ATOM 1554 C C . TRP A 1 195 ? 3.344 3.378 -9.760 1.00 93.81 195 TRP A C 1
ATOM 1556 O O . TRP A 1 195 ? 4.012 2.430 -10.166 1.00 93.81 195 TRP A O 1
ATOM 1566 N N . TYR A 1 196 ? 3.281 3.685 -8.464 1.00 95.50 196 TYR A N 1
ATOM 1567 C CA . TYR A 1 196 ? 3.883 2.829 -7.441 1.00 95.50 196 TYR A CA 1
ATOM 1568 C C . TYR A 1 196 ? 2.920 1.755 -6.917 1.00 95.50 196 TYR A C 1
ATOM 1570 O O . TYR A 1 196 ? 3.360 0.759 -6.351 1.00 95.50 196 TYR A O 1
ATOM 1578 N N . SER A 1 197 ? 1.607 1.936 -7.084 1.00 94.94 197 SER A N 1
ATOM 1579 C CA . SER A 1 197 ? 0.595 0.928 -6.768 1.00 94.94 197 SER A CA 1
ATOM 1580 C C . SER A 1 197 ? -0.590 1.045 -7.714 1.00 94.94 197 SER A C 1
ATOM 1582 O O . SER A 1 197 ? -1.000 2.154 -8.054 1.00 94.94 197 SER A O 1
ATOM 1584 N N . ARG A 1 198 ? -1.140 -0.099 -8.124 1.00 92.75 198 ARG A N 1
ATOM 1585 C CA . ARG A 1 198 ? -2.286 -0.193 -9.035 1.00 92.75 198 ARG A CA 1
ATOM 1586 C C . ARG A 1 198 ? -3.242 -1.293 -8.583 1.00 92.75 198 ARG A C 1
ATOM 1588 O O . ARG A 1 198 ? -2.865 -2.213 -7.856 1.00 92.75 198 ARG A O 1
ATOM 1595 N N . ARG A 1 199 ? -4.495 -1.186 -9.018 1.00 94.12 199 ARG A N 1
ATOM 1596 C CA . ARG A 1 199 ? -5.539 -2.199 -8.823 1.00 94.12 199 ARG A CA 1
ATOM 1597 C C . ARG A 1 199 ? -5.661 -2.977 -10.127 1.00 94.12 199 ARG A C 1
ATOM 1599 O O . ARG A 1 199 ? -5.919 -2.365 -11.153 1.00 94.12 199 ARG A O 1
ATOM 1606 N N . LEU A 1 200 ? -5.500 -4.295 -10.067 1.00 94.50 200 LEU A N 1
ATOM 1607 C CA . LEU A 1 200 ? -5.487 -5.200 -11.228 1.00 94.50 200 LEU A CA 1
ATOM 1608 C C . LEU A 1 200 ? -6.842 -5.906 -11.448 1.00 94.50 200 LEU A C 1
ATOM 1610 O O . LEU A 1 200 ? -6.937 -6.938 -12.119 1.00 94.50 200 LEU A O 1
ATOM 1614 N N . GLY A 1 201 ? -7.882 -5.396 -10.787 1.00 92.25 201 GLY A N 1
ATOM 1615 C CA . GLY A 1 201 ? -9.211 -5.993 -10.706 1.00 92.25 201 GLY A CA 1
ATOM 1616 C C . GLY A 1 201 ? -9.257 -7.347 -9.996 1.00 92.25 201 GLY A C 1
ATOM 1617 O O . GLY A 1 201 ? -8.229 -7.914 -9.613 1.00 92.25 201 GLY A O 1
ATOM 1618 N N . ASN A 1 202 ? -10.468 -7.867 -9.784 1.00 93.56 202 ASN A N 1
ATOM 1619 C CA . ASN A 1 202 ? -10.714 -9.131 -9.069 1.00 93.56 202 ASN A CA 1
ATOM 1620 C C . ASN A 1 202 ? -10.038 -9.197 -7.686 1.00 93.56 202 ASN A C 1
ATOM 1622 O O . ASN A 1 202 ? -9.427 -10.204 -7.333 1.00 93.56 202 ASN A O 1
ATOM 1626 N N . ASN A 1 203 ? -10.106 -8.110 -6.909 1.00 96.81 203 ASN A N 1
ATOM 1627 C CA . ASN A 1 203 ? -9.470 -8.011 -5.588 1.00 96.81 203 ASN A CA 1
ATOM 1628 C C . ASN A 1 203 ? -7.948 -8.229 -5.614 1.00 96.81 203 ASN A C 1
ATOM 1630 O O . ASN A 1 203 ? -7.368 -8.783 -4.681 1.00 96.81 203 ASN A O 1
ATOM 1634 N N . ARG A 1 204 ? -7.284 -7.786 -6.684 1.00 97.44 204 ARG A N 1
ATOM 1635 C CA . ARG A 1 204 ? -5.826 -7.839 -6.812 1.00 97.44 204 ARG A CA 1
ATOM 1636 C C . ARG A 1 204 ? -5.255 -6.434 -6.830 1.00 97.44 204 ARG A C 1
ATOM 1638 O O . ARG A 1 204 ? -5.754 -5.540 -7.515 1.00 97.44 204 ARG A O 1
ATOM 1645 N N . VAL A 1 205 ? -4.184 -6.252 -6.079 1.00 97.62 205 VAL A N 1
ATOM 1646 C CA . VAL A 1 205 ? -3.447 -4.997 -5.972 1.00 97.62 205 VAL A CA 1
ATOM 1647 C C . VAL A 1 205 ? -1.986 -5.302 -6.214 1.00 97.62 205 VAL A C 1
ATOM 1649 O O . VAL A 1 205 ? -1.467 -6.268 -5.665 1.00 97.62 205 VAL A O 1
ATOM 1652 N N . ILE A 1 206 ? -1.312 -4.461 -6.987 1.00 98.31 206 ILE A N 1
ATOM 1653 C CA . ILE A 1 206 ? 0.138 -4.501 -7.129 1.00 98.31 206 ILE A CA 1
ATOM 1654 C C . ILE A 1 206 ? 0.775 -3.268 -6.501 1.00 98.31 206 ILE A C 1
ATOM 1656 O O . ILE A 1 206 ? 0.204 -2.174 -6.489 1.00 98.31 206 ILE A O 1
ATOM 1660 N N . PHE A 1 207 ? 1.974 -3.462 -5.974 1.00 98.56 207 PHE A N 1
ATOM 1661 C CA . PHE A 1 207 ? 2.875 -2.421 -5.526 1.00 98.56 207 PHE A CA 1
ATOM 1662 C C . PHE A 1 207 ? 4.289 -2.690 -6.035 1.00 98.56 207 PHE A C 1
ATOM 1664 O O . PHE A 1 207 ? 4.758 -3.831 -6.014 1.00 98.56 207 PHE A O 1
ATOM 1671 N N . THR A 1 208 ? 4.977 -1.626 -6.446 1.00 98.56 208 THR A N 1
ATOM 1672 C CA . THR A 1 208 ? 6.381 -1.683 -6.841 1.00 98.56 208 THR A CA 1
ATOM 1673 C C . THR A 1 208 ? 7.286 -0.890 -5.904 1.00 98.56 208 THR A C 1
ATOM 1675 O O . THR A 1 208 ? 7.017 0.255 -5.547 1.00 98.56 208 THR A O 1
ATOM 1678 N N . PHE A 1 209 ? 8.417 -1.497 -5.551 1.00 98.62 209 PHE A N 1
ATOM 1679 C CA . PHE A 1 209 ? 9.541 -0.841 -4.888 1.00 98.62 209 PHE A CA 1
ATOM 1680 C C . PHE A 1 209 ? 10.385 0.020 -5.839 1.00 98.62 209 PHE A C 1
ATOM 1682 O O . PHE A 1 209 ? 11.291 0.712 -5.368 1.00 98.62 209 PHE A O 1
ATOM 1689 N N . HIS A 1 210 ? 10.120 -0.026 -7.150 1.00 97.81 210 HIS A N 1
ATOM 1690 C CA . HIS A 1 210 ? 10.807 0.798 -8.138 1.00 97.81 210 HIS A CA 1
ATOM 1691 C C . HIS A 1 210 ? 10.678 2.285 -7.769 1.00 97.81 210 HIS A C 1
ATOM 1693 O O . HIS A 1 210 ? 9.567 2.775 -7.569 1.00 97.81 210 HIS A O 1
ATOM 1699 N N . GLU A 1 211 ? 11.817 2.972 -7.626 1.00 96.88 211 GLU A N 1
ATOM 1700 C CA . GLU A 1 211 ? 11.991 4.335 -7.081 1.00 96.88 211 GLU A CA 1
ATOM 1701 C C . GLU A 1 211 ? 11.577 4.513 -5.607 1.00 96.88 211 GLU A C 1
ATOM 1703 O O . GLU A 1 211 ? 12.278 5.172 -4.842 1.00 96.88 211 GLU A O 1
ATOM 1708 N N . ILE A 1 212 ? 10.484 3.886 -5.157 1.00 98.06 212 ILE A N 1
ATOM 1709 C CA . ILE A 1 212 ? 9.978 4.021 -3.782 1.00 98.06 212 ILE A CA 1
ATOM 1710 C C . ILE A 1 212 ? 11.013 3.606 -2.742 1.00 98.06 212 ILE A C 1
ATOM 1712 O O . ILE A 1 212 ? 11.160 4.271 -1.716 1.00 98.06 212 ILE A O 1
ATOM 1716 N N . LYS A 1 213 ? 11.754 2.525 -3.001 1.00 97.62 213 LYS A N 1
ATOM 1717 C CA . LYS A 1 213 ? 12.790 2.070 -2.071 1.00 97.62 213 LYS A CA 1
ATOM 1718 C C . LYS A 1 213 ? 13.850 3.142 -1.824 1.00 97.62 213 LYS A C 1
ATOM 1720 O O . LYS A 1 213 ? 14.340 3.233 -0.707 1.00 97.62 213 LYS A O 1
ATOM 1725 N N . ASP A 1 214 ? 14.178 3.953 -2.825 1.00 97.25 214 ASP A N 1
ATOM 1726 C CA . ASP A 1 214 ? 15.256 4.932 -2.726 1.00 97.25 214 ASP A CA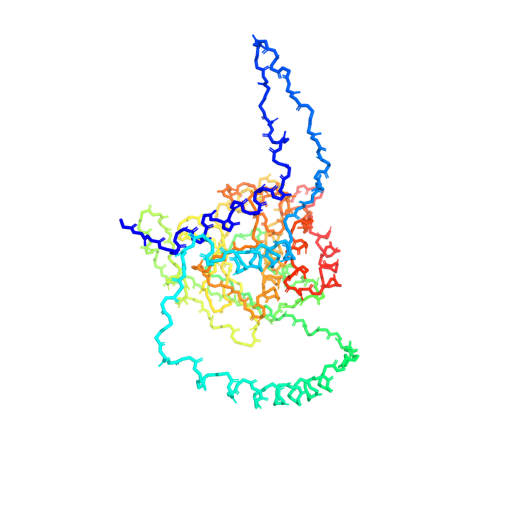 1
ATOM 1727 C C . ASP A 1 214 ? 14.827 6.096 -1.823 1.00 97.25 214 ASP A C 1
ATOM 1729 O O . ASP A 1 214 ? 15.578 6.476 -0.926 1.00 97.25 214 ASP A O 1
ATOM 1733 N N . TYR A 1 215 ? 13.579 6.566 -1.950 1.00 97.12 215 TYR A N 1
ATOM 1734 C CA . TYR A 1 215 ? 13.007 7.570 -1.042 1.00 97.12 215 TYR A CA 1
ATOM 1735 C C . TYR A 1 215 ? 12.925 7.074 0.405 1.00 97.12 215 TYR A C 1
ATOM 1737 O O . TYR A 1 215 ? 13.306 7.784 1.335 1.00 97.12 215 TYR A O 1
ATOM 1745 N N . LEU A 1 216 ? 12.451 5.841 0.612 1.00 97.12 216 LEU A N 1
ATOM 1746 C CA . LEU A 1 216 ? 12.318 5.282 1.957 1.00 97.12 216 LEU A CA 1
ATOM 1747 C C . LEU A 1 216 ? 13.683 5.062 2.613 1.00 97.12 216 LEU A C 1
ATOM 1749 O O . LEU A 1 216 ? 13.866 5.424 3.773 1.00 97.12 216 LEU 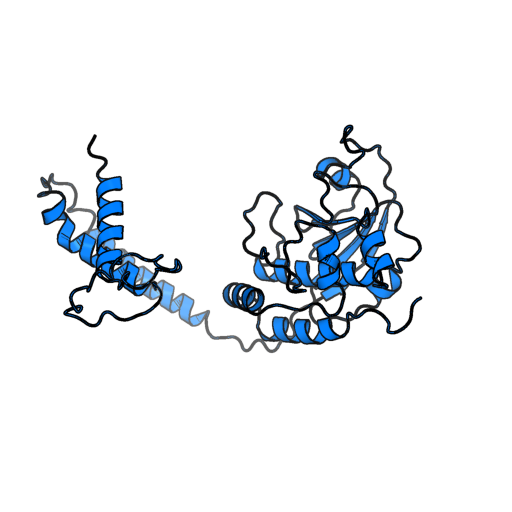A O 1
ATOM 1753 N N . LEU A 1 217 ? 14.654 4.516 1.877 1.00 95.31 217 LEU A N 1
ATOM 1754 C CA . LEU A 1 217 ? 16.002 4.291 2.396 1.00 95.31 217 LEU A CA 1
ATOM 1755 C C . LEU A 1 217 ? 16.722 5.604 2.703 1.00 95.31 217 LEU A C 1
ATOM 1757 O O . LEU A 1 217 ? 17.398 5.680 3.728 1.00 95.31 217 LEU A O 1
ATOM 1761 N N . TYR A 1 218 ? 16.544 6.630 1.866 1.00 95.44 218 TYR A N 1
ATOM 1762 C CA . TYR A 1 218 ? 17.082 7.967 2.117 1.00 95.44 218 TYR A CA 1
ATOM 1763 C C . TYR A 1 218 ? 16.578 8.539 3.452 1.00 95.44 218 TYR A C 1
ATOM 1765 O O . TYR A 1 218 ? 17.361 9.055 4.244 1.00 95.44 218 TYR A O 1
ATOM 1773 N N . GLU A 1 219 ? 15.292 8.347 3.758 1.00 95.25 219 GLU A N 1
ATOM 1774 C CA . GLU A 1 219 ? 14.662 8.805 5.004 1.00 95.25 219 GLU A CA 1
ATOM 1775 C C . GLU A 1 219 ? 14.835 7.855 6.205 1.00 95.25 219 GLU A C 1
ATOM 1777 O O . GLU A 1 219 ? 14.245 8.080 7.275 1.00 95.25 219 GLU A O 1
ATOM 1782 N N . ASN A 1 220 ? 15.637 6.793 6.052 1.00 96.19 220 ASN A N 1
ATOM 1783 C CA . ASN A 1 220 ? 15.817 5.716 7.032 1.00 96.19 220 ASN A CA 1
ATOM 1784 C C . ASN A 1 220 ? 14.491 5.037 7.433 1.00 96.19 220 ASN A C 1
ATOM 1786 O O . ASN A 1 220 ? 14.291 4.635 8.580 1.00 96.19 220 ASN A O 1
ATOM 1790 N N . ILE A 1 221 ? 13.546 4.943 6.500 1.00 97.25 221 ILE A N 1
ATOM 1791 C CA . ILE A 1 221 ? 12.267 4.263 6.688 1.00 97.25 221 ILE A CA 1
ATOM 1792 C C . ILE A 1 221 ? 12.412 2.805 6.220 1.00 97.25 221 ILE A C 1
ATOM 1794 O O . ILE A 1 221 ? 12.797 2.566 5.074 1.00 97.25 221 ILE A O 1
ATOM 1798 N N . PRO A 1 222 ? 12.086 1.810 7.069 1.00 97.56 222 PRO A N 1
ATOM 1799 C CA . PRO A 1 222 ? 12.081 0.411 6.661 1.00 97.56 222 PRO A CA 1
ATOM 1800 C C . PRO A 1 222 ? 11.126 0.175 5.488 1.00 97.56 222 PRO A C 1
ATOM 1802 O O . PRO A 1 222 ? 9.991 0.660 5.494 1.00 97.56 222 PRO A O 1
ATOM 1805 N N . LEU A 1 223 ? 11.565 -0.606 4.499 1.00 98.31 223 LEU A N 1
ATOM 1806 C CA . LEU A 1 223 ? 10.766 -0.907 3.307 1.00 98.31 223 LEU A CA 1
ATOM 1807 C C . LEU A 1 223 ? 9.465 -1.641 3.646 1.00 98.31 223 LEU A C 1
ATOM 1809 O O . LEU A 1 223 ? 8.517 -1.604 2.877 1.00 98.31 223 LEU A O 1
ATOM 1813 N N . GLU A 1 224 ? 9.382 -2.294 4.797 1.00 98.38 224 GLU A N 1
ATOM 1814 C CA . GLU A 1 224 ? 8.173 -2.979 5.239 1.00 98.38 224 GLU A CA 1
ATOM 1815 C C . GLU A 1 224 ? 7.047 -2.002 5.598 1.00 98.38 224 GLU A C 1
ATOM 1817 O O . GLU A 1 224 ? 5.875 -2.349 5.458 1.00 98.38 224 GLU A O 1
ATOM 1822 N N . ASN A 1 225 ? 7.369 -0.758 5.977 1.00 98.38 225 ASN A N 1
ATOM 1823 C CA . ASN A 1 225 ? 6.364 0.226 6.379 1.00 98.38 225 ASN A CA 1
ATOM 1824 C C . ASN A 1 225 ? 5.394 0.576 5.245 1.00 98.38 225 ASN A C 1
ATOM 1826 O O . ASN A 1 225 ? 4.198 0.734 5.501 1.00 98.38 225 ASN A O 1
ATOM 1830 N N . VAL A 1 226 ? 5.869 0.654 3.996 1.00 98.25 226 VAL A N 1
ATOM 1831 C CA . VAL A 1 226 ? 4.977 0.903 2.851 1.00 98.25 226 VAL A CA 1
ATOM 1832 C C . VAL A 1 226 ? 4.055 -0.288 2.601 1.00 98.25 226 VAL A C 1
ATOM 1834 O O . VAL A 1 226 ? 2.882 -0.104 2.286 1.00 98.25 226 VAL A O 1
ATOM 1837 N N . VAL A 1 227 ? 4.540 -1.513 2.829 1.00 98.62 227 VAL A N 1
ATOM 1838 C CA . VAL A 1 227 ? 3.716 -2.720 2.714 1.00 98.62 227 VAL A CA 1
ATOM 1839 C C . VAL A 1 227 ? 2.657 -2.739 3.813 1.00 98.62 227 VAL A C 1
ATOM 1841 O O . VAL A 1 227 ? 1.493 -2.985 3.517 1.00 98.62 227 VAL A O 1
ATOM 1844 N N . TYR A 1 228 ? 2.999 -2.381 5.055 1.00 98.62 228 TYR A N 1
ATOM 1845 C CA . TYR A 1 228 ? 2.008 -2.239 6.129 1.00 98.62 228 TYR A CA 1
ATOM 1846 C C . TYR A 1 228 ? 0.930 -1.221 5.767 1.00 98.62 228 TYR A C 1
ATOM 1848 O O . TYR A 1 228 ? -0.258 -1.517 5.888 1.00 98.62 228 TYR A O 1
ATOM 1856 N N . ARG A 1 229 ? 1.336 -0.047 5.268 1.00 97.44 229 ARG A N 1
ATOM 1857 C CA . ARG A 1 229 ? 0.417 0.993 4.794 1.00 97.44 229 ARG A CA 1
ATOM 1858 C C . ARG A 1 229 ? -0.561 0.441 3.752 1.00 97.44 229 ARG A C 1
ATOM 1860 O O . ARG A 1 229 ? -1.757 0.681 3.882 1.00 97.44 229 ARG A O 1
ATOM 1867 N N . ILE A 1 230 ? -0.072 -0.312 2.765 1.00 97.75 230 ILE A N 1
ATOM 1868 C CA . ILE A 1 230 ? -0.882 -0.932 1.700 1.00 97.75 230 ILE A CA 1
ATOM 1869 C C . ILE A 1 230 ? -1.851 -1.973 2.264 1.00 97.75 230 ILE A C 1
ATOM 1871 O O . ILE A 1 230 ? -3.026 -1.976 1.904 1.00 97.75 230 ILE A O 1
ATOM 1875 N N . LEU A 1 231 ? -1.389 -2.836 3.172 1.00 98.62 231 LEU A N 1
ATOM 1876 C CA . LEU A 1 231 ? -2.241 -3.850 3.797 1.00 98.62 231 LEU A CA 1
ATOM 1877 C C . LEU A 1 231 ? -3.404 -3.200 4.557 1.00 98.62 231 LEU A C 1
ATOM 1879 O O . LEU A 1 231 ? -4.552 -3.607 4.377 1.00 98.62 231 LEU A O 1
ATOM 1883 N N . TYR A 1 232 ? -3.141 -2.157 5.350 1.00 98.25 232 TYR A N 1
ATOM 1884 C CA . TYR A 1 232 ? -4.196 -1.434 6.065 1.00 98.25 232 TYR A CA 1
ATOM 1885 C C . TYR A 1 232 ? -5.123 -0.656 5.127 1.00 98.25 232 TYR A C 1
ATOM 1887 O O . TYR A 1 232 ? -6.343 -0.728 5.290 1.00 98.25 232 TYR A O 1
ATOM 1895 N N . SER A 1 233 ? -4.575 0.073 4.149 1.00 96.69 233 SER A N 1
ATOM 1896 C CA . SER A 1 233 ? -5.383 0.893 3.243 1.00 96.69 233 SER A CA 1
ATOM 1897 C C . SER A 1 233 ? -6.339 0.028 2.424 1.00 96.69 233 SER A C 1
ATOM 1899 O O . SER A 1 233 ? -7.543 0.289 2.422 1.00 96.69 233 SER A O 1
ATOM 1901 N N . TYR A 1 234 ? -5.851 -1.053 1.812 1.00 97.31 234 TYR A N 1
ATOM 1902 C CA . TYR A 1 234 ? -6.691 -1.922 0.992 1.00 97.31 234 TYR A CA 1
ATOM 1903 C C . TYR A 1 234 ? -7.617 -2.823 1.803 1.00 97.31 234 TYR A C 1
ATOM 1905 O O . TYR A 1 234 ? -8.706 -3.126 1.324 1.00 97.31 234 TYR A O 1
ATOM 1913 N N . SER A 1 235 ? -7.279 -3.162 3.051 1.00 97.56 235 SER A N 1
ATOM 1914 C CA . SER A 1 235 ? -8.240 -3.812 3.953 1.00 97.56 235 SER A CA 1
ATOM 1915 C C . SER A 1 235 ? -9.444 -2.908 4.240 1.00 97.56 235 SER A C 1
ATOM 1917 O O . SER A 1 235 ? -10.587 -3.359 4.208 1.00 97.56 235 SER A O 1
ATOM 1919 N N . LEU A 1 236 ? -9.210 -1.612 4.469 1.00 96.06 236 LEU A N 1
ATOM 1920 C CA . LEU A 1 236 ? -10.283 -0.634 4.664 1.00 96.06 236 LEU A CA 1
ATOM 1921 C C . LEU A 1 236 ? -11.076 -0.369 3.383 1.00 96.06 236 LEU A C 1
ATOM 1923 O O . LEU A 1 236 ? -12.296 -0.241 3.450 1.00 96.06 236 LEU A O 1
ATOM 1927 N N . VAL A 1 237 ? -10.414 -0.321 2.223 1.00 95.12 237 VAL A N 1
ATOM 1928 C CA . VAL A 1 237 ? -11.099 -0.240 0.921 1.00 95.12 237 VAL A CA 1
ATOM 1929 C C . VAL A 1 237 ? -11.992 -1.464 0.722 1.00 95.12 237 VAL A C 1
ATOM 1931 O O . VAL A 1 237 ? -13.169 -1.305 0.420 1.00 95.12 237 VAL A O 1
ATOM 1934 N N . TYR A 1 238 ? -11.476 -2.667 0.973 1.00 95.81 238 TYR A N 1
ATOM 1935 C CA . TYR A 1 238 ? -12.236 -3.909 0.860 1.00 95.81 238 TYR A CA 1
ATOM 1936 C C . TYR A 1 238 ? -13.494 -3.901 1.738 1.00 95.81 238 TYR A C 1
ATOM 1938 O O . TYR A 1 238 ? -14.571 -4.287 1.290 1.00 95.81 238 TYR A O 1
ATOM 1946 N N . MET A 1 239 ? -13.389 -3.413 2.978 1.00 93.44 239 MET A N 1
ATOM 1947 C CA . MET A 1 239 ? -14.552 -3.258 3.858 1.00 93.44 239 MET A CA 1
ATOM 1948 C C . MET A 1 239 ? -15.529 -2.192 3.365 1.00 93.44 239 MET A C 1
ATOM 1950 O O . MET A 1 239 ? -16.736 -2.412 3.378 1.00 93.44 239 MET A O 1
ATOM 1954 N N . ARG A 1 240 ? -15.008 -1.040 2.932 1.00 92.88 240 ARG A N 1
ATOM 1955 C CA . ARG A 1 240 ? -15.799 0.098 2.453 1.00 92.88 240 ARG A CA 1
ATOM 1956 C C . ARG A 1 240 ? -16.660 -0.248 1.238 1.00 92.88 240 ARG A C 1
ATOM 1958 O O . ARG A 1 240 ? -17.712 0.354 1.058 1.00 92.88 240 ARG A O 1
ATOM 1965 N N . TYR A 1 241 ? -16.197 -1.163 0.396 1.00 92.38 241 TYR A N 1
ATOM 1966 C CA . TYR A 1 241 ? -16.859 -1.530 -0.852 1.00 92.38 241 TYR A CA 1
ATOM 1967 C C . TYR A 1 241 ? -17.473 -2.935 -0.795 1.00 92.38 241 TYR A C 1
ATOM 1969 O O . TYR A 1 241 ? -17.473 -3.644 -1.793 1.00 92.38 241 TYR A O 1
ATOM 1977 N N . GLU A 1 242 ? -18.015 -3.334 0.359 1.00 89.88 242 GLU A N 1
ATOM 1978 C CA . GLU A 1 242 ? -18.780 -4.585 0.509 1.00 89.88 242 GLU A CA 1
ATOM 1979 C C . GLU A 1 242 ? -18.005 -5.828 0.046 1.00 89.88 242 GLU A C 1
ATOM 1981 O O . GLU A 1 242 ? -18.500 -6.651 -0.719 1.00 89.88 242 GLU A O 1
ATOM 1986 N N . HIS A 1 243 ? -16.771 -5.976 0.532 1.00 90.62 243 HIS A N 1
ATOM 1987 C CA . HIS A 1 243 ? -15.910 -7.126 0.246 1.00 90.62 243 HIS A CA 1
ATOM 1988 C C . HIS A 1 243 ? -15.380 -7.190 -1.194 1.00 90.62 243 HIS A C 1
ATOM 1990 O O . HIS A 1 243 ? -15.097 -8.269 -1.721 1.00 90.62 243 HIS A O 1
ATOM 1996 N N . ARG A 1 244 ? -15.177 -6.023 -1.814 1.00 93.81 244 ARG A N 1
ATOM 1997 C CA . ARG A 1 244 ? -14.444 -5.899 -3.078 1.00 93.81 244 ARG A CA 1
ATOM 1998 C C . ARG A 1 244 ? -13.451 -4.745 -3.052 1.00 93.81 244 ARG A C 1
ATOM 2000 O O . ARG A 1 244 ? -13.642 -3.750 -2.360 1.00 93.81 244 ARG A O 1
ATOM 2007 N N . ILE A 1 245 ? -12.412 -4.852 -3.863 1.00 94.12 245 ILE A N 1
ATOM 2008 C CA . ILE A 1 245 ? -11.556 -3.734 -4.243 1.00 94.12 245 ILE A CA 1
ATOM 2009 C C . ILE A 1 245 ? -12.056 -3.268 -5.611 1.00 94.12 245 ILE A C 1
ATOM 2011 O O . ILE A 1 245 ? -12.053 -4.080 -6.535 1.00 94.12 245 ILE A O 1
ATOM 2015 N N . PRO A 1 246 ? -12.500 -2.006 -5.755 1.00 91.44 246 PRO A N 1
ATOM 2016 C CA . PRO A 1 246 ? -12.991 -1.509 -7.036 1.00 91.44 246 PRO A CA 1
ATOM 2017 C C . PRO A 1 246 ? -11.933 -1.612 -8.138 1.00 91.44 246 PRO A C 1
ATOM 2019 O O . PRO A 1 246 ? -10.736 -1.475 -7.859 1.00 91.44 246 PRO A O 1
ATOM 2022 N N . ASP A 1 247 ? -12.364 -1.765 -9.384 1.00 86.94 247 ASP A N 1
ATOM 2023 C CA . ASP A 1 247 ? -11.480 -1.827 -10.548 1.00 86.94 247 ASP A CA 1
ATOM 2024 C C . ASP A 1 247 ? -10.875 -0.456 -10.872 1.00 86.94 247 ASP A C 1
ATOM 2026 O O . ASP A 1 247 ? -11.380 0.589 -10.443 1.00 86.94 247 ASP A O 1
ATOM 2030 N N . TYR A 1 248 ? -9.774 -0.437 -11.634 1.00 80.00 248 TYR A N 1
ATOM 2031 C CA . TYR A 1 248 ? -9.036 0.794 -11.939 1.00 80.00 248 TYR A CA 1
ATOM 2032 C C . TYR A 1 248 ? -9.935 1.908 -12.510 1.00 80.00 248 TYR A C 1
ATOM 2034 O O . TYR A 1 248 ? -9.870 3.041 -12.035 1.00 80.00 248 TYR A O 1
ATOM 2042 N N . GLY A 1 249 ? -10.824 1.569 -13.451 1.00 74.38 249 GLY A N 1
ATOM 2043 C CA . GLY A 1 249 ? -11.726 2.513 -14.123 1.00 74.38 249 GLY A CA 1
ATOM 2044 C C . GLY A 1 249 ? -12.924 3.003 -13.299 1.00 74.38 249 GLY A C 1
ATOM 2045 O O . GLY A 1 249 ? -13.651 3.882 -13.757 1.00 74.38 249 GLY A O 1
ATOM 2046 N N . GLU A 1 250 ? -13.157 2.470 -12.096 1.00 79.88 250 GLU A N 1
ATOM 2047 C CA . GLU A 1 250 ? -14.212 2.974 -11.212 1.00 79.88 250 GLU A CA 1
ATOM 2048 C C . GLU A 1 250 ? -13.762 4.279 -10.533 1.00 79.88 250 GLU A C 1
ATOM 2050 O O . GLU A 1 250 ? -12.702 4.322 -9.904 1.00 79.88 250 GLU A O 1
ATOM 2055 N N . THR A 1 251 ? -14.576 5.343 -10.616 1.00 60.53 251 THR A N 1
ATOM 2056 C CA . THR A 1 251 ? -14.287 6.630 -9.959 1.00 60.53 251 THR A CA 1
ATOM 2057 C C . THR A 1 251 ? -14.111 6.439 -8.456 1.00 60.53 251 THR A C 1
ATOM 2059 O O . THR A 1 251 ? -15.051 6.087 -7.738 1.00 60.53 251 THR A O 1
ATOM 2062 N N . LEU A 1 252 ? -12.907 6.717 -7.960 1.00 64.44 252 LEU A N 1
ATOM 2063 C CA . LEU A 1 252 ? -12.584 6.530 -6.556 1.00 64.44 252 LEU A CA 1
ATOM 2064 C C . LEU A 1 252 ? -12.770 7.802 -5.741 1.00 64.44 252 LEU A C 1
ATOM 2066 O O . LEU A 1 252 ? -12.062 8.785 -5.914 1.00 64.44 252 LEU A O 1
ATOM 2070 N N . GLY A 1 253 ? -13.678 7.738 -4.770 1.00 68.88 253 GLY A N 1
ATOM 2071 C CA . GLY A 1 253 ? -13.841 8.753 -3.728 1.00 68.88 253 GLY A CA 1
ATOM 2072 C C . GLY A 1 253 ? -13.188 8.368 -2.399 1.00 68.88 253 GLY A C 1
ATOM 2073 O O . GLY A 1 253 ? -13.694 8.774 -1.345 1.00 68.88 253 GLY A O 1
ATOM 2074 N N . PHE A 1 254 ? -12.161 7.505 -2.402 1.00 77.88 254 PHE A N 1
ATOM 2075 C CA . PHE A 1 254 ? -11.538 7.026 -1.160 1.00 77.88 254 PHE A CA 1
ATOM 2076 C C . PHE A 1 254 ? -10.187 7.639 -0.812 1.00 77.88 254 PHE A C 1
ATOM 2078 O O . PHE A 1 254 ? -9.846 7.619 0.366 1.00 77.88 254 PHE A O 1
ATOM 2085 N N . THR A 1 255 ? -9.478 8.234 -1.769 1.00 86.31 255 THR A N 1
ATOM 2086 C CA . THR A 1 255 ? -8.284 9.049 -1.511 1.00 86.31 255 THR A CA 1
ATOM 2087 C C . THR A 1 255 ? -8.646 10.524 -1.299 1.00 86.31 255 THR A C 1
ATOM 2089 O O . THR A 1 255 ? -9.800 10.934 -1.490 1.00 86.31 255 THR A O 1
ATOM 2092 N N . HIS A 1 256 ? -7.678 11.322 -0.852 1.00 88.81 256 HIS A N 1
ATOM 2093 C CA . HIS A 1 256 ? -7.733 12.785 -0.905 1.00 88.81 256 HIS A CA 1
ATOM 2094 C C . HIS A 1 256 ? -6.401 13.362 -1.376 1.00 88.81 256 HIS A C 1
ATOM 2096 O O . HIS A 1 256 ? -5.349 12.775 -1.140 1.00 88.81 256 HIS A O 1
ATOM 2102 N N . ASP A 1 257 ? -6.463 14.537 -1.995 1.00 87.44 257 ASP A N 1
ATOM 2103 C CA . ASP A 1 257 ? -5.322 15.130 -2.702 1.00 87.44 257 ASP A CA 1
ATOM 2104 C C . ASP A 1 257 ? -4.235 15.672 -1.765 1.00 87.44 257 ASP A C 1
ATOM 2106 O O . ASP A 1 257 ? -3.071 15.759 -2.133 1.00 87.44 257 ASP A O 1
ATOM 2110 N N . GLU A 1 258 ? -4.603 16.055 -0.543 1.00 88.19 258 GLU A N 1
ATOM 2111 C CA . GLU A 1 258 ? -3.673 16.671 0.405 1.00 88.19 258 GLU A CA 1
ATOM 2112 C C . GLU A 1 258 ? -2.821 15.618 1.128 1.00 88.19 258 GLU A C 1
ATOM 2114 O O . GLU A 1 258 ? -3.377 14.722 1.758 1.00 88.19 258 GLU A O 1
ATOM 2119 N N . THR A 1 259 ? -1.493 15.753 1.113 1.00 92.31 259 THR A N 1
ATOM 2120 C CA . THR A 1 259 ? -0.578 14.877 1.865 1.00 92.31 259 THR A CA 1
ATOM 2121 C C . THR A 1 259 ? -0.624 15.205 3.362 1.00 92.31 259 THR A C 1
ATOM 2123 O O . THR A 1 259 ? -0.208 16.284 3.782 1.00 92.31 259 THR A O 1
ATOM 2126 N N . LYS A 1 260 ? -1.136 14.278 4.182 1.00 93.62 260 LYS A N 1
ATOM 2127 C CA . LYS A 1 260 ? -1.305 14.436 5.645 1.00 93.62 260 LYS A CA 1
ATOM 2128 C C . LYS A 1 260 ? -0.578 13.367 6.463 1.00 93.62 260 LYS A C 1
ATOM 2130 O O . LYS A 1 260 ? -0.742 13.323 7.683 1.00 93.62 260 LYS A O 1
ATOM 2135 N N . GLY A 1 261 ? 0.129 12.453 5.803 1.00 95.94 261 GLY A N 1
ATOM 2136 C CA . GLY A 1 261 ? 0.554 11.183 6.384 1.00 95.94 261 GLY A CA 1
ATOM 2137 C C . GLY A 1 261 ? -0.597 10.181 6.524 1.00 95.94 261 GLY A C 1
ATOM 2138 O O . GLY A 1 261 ? -0.517 9.233 7.309 1.00 95.94 261 GLY A O 1
ATOM 2139 N N . CYS A 1 262 ? -1.700 10.383 5.795 1.00 97.44 262 CYS A N 1
ATOM 2140 C CA . CYS A 1 262 ? -2.858 9.501 5.838 1.00 97.44 262 CYS A CA 1
ATOM 2141 C C . CYS A 1 262 ? -2.615 8.231 5.010 1.00 97.44 262 CYS A C 1
ATOM 2143 O O . CYS A 1 262 ? -1.963 8.260 3.965 1.00 97.44 262 CYS A O 1
ATOM 2145 N N . LEU A 1 263 ? -3.235 7.115 5.405 1.00 96.81 263 LEU A N 1
ATOM 2146 C CA . LEU A 1 263 ? -3.294 5.898 4.579 1.00 96.81 263 LEU A CA 1
ATOM 2147 C C . LEU A 1 263 ? -3.877 6.136 3.174 1.00 96.81 263 LEU A C 1
ATOM 2149 O O . LEU A 1 263 ? -3.644 5.335 2.272 1.00 96.81 263 LEU A O 1
ATOM 2153 N N . PHE A 1 264 ? -4.645 7.214 3.009 1.00 95.44 264 PHE A N 1
ATOM 2154 C CA . PHE A 1 264 ? -5.386 7.551 1.796 1.00 95.44 264 PHE A CA 1
ATOM 2155 C C . PHE A 1 264 ? -4.906 8.850 1.132 1.00 95.44 264 PHE A C 1
ATOM 2157 O O . PHE A 1 264 ? -5.633 9.419 0.315 1.00 95.44 264 PHE A O 1
ATOM 2164 N N . ASP A 1 265 ? -3.698 9.310 1.474 1.00 93.31 265 ASP A N 1
ATOM 2165 C CA . ASP A 1 265 ? -3.036 10.390 0.742 1.00 93.31 265 ASP A CA 1
ATOM 2166 C C . ASP A 1 265 ? -2.882 9.992 -0.733 1.00 93.31 265 ASP A C 1
ATOM 2168 O O . ASP A 1 265 ? -2.353 8.920 -1.057 1.00 93.31 265 ASP A O 1
ATOM 2172 N N . MET A 1 266 ? -3.330 10.861 -1.637 1.00 88.19 266 MET A N 1
ATOM 2173 C CA . MET A 1 266 ? -3.065 10.728 -3.061 1.00 88.19 266 MET A CA 1
ATOM 2174 C C . MET A 1 266 ? -1.684 11.307 -3.363 1.00 88.19 266 MET A C 1
ATOM 2176 O O . MET A 1 266 ? -1.509 12.509 -3.527 1.00 88.19 266 MET A O 1
ATOM 2180 N N . ASN A 1 267 ? -0.680 10.440 -3.445 1.00 89.06 267 ASN A N 1
ATOM 2181 C CA . ASN A 1 267 ? 0.683 10.875 -3.738 1.00 89.06 267 ASN A CA 1
ATOM 2182 C C . ASN A 1 267 ? 0.891 10.984 -5.254 1.00 89.06 267 ASN A C 1
ATOM 2184 O O . ASN A 1 267 ? 1.321 10.025 -5.895 1.00 89.06 267 ASN A O 1
ATOM 2188 N N . GLY A 1 268 ? 0.576 12.153 -5.822 1.00 84.81 268 GLY A N 1
ATOM 2189 C CA . GLY A 1 268 ? 0.927 12.485 -7.210 1.00 84.81 268 GLY A CA 1
ATOM 2190 C C . GLY A 1 268 ? 2.441 12.627 -7.417 1.00 84.81 268 GLY A C 1
ATOM 2191 O O . GLY A 1 268 ? 2.950 12.359 -8.501 1.00 84.81 268 GLY A O 1
ATOM 2192 N N . ILE A 1 269 ? 3.168 12.986 -6.354 1.00 89.81 269 ILE A N 1
ATOM 2193 C CA . ILE A 1 269 ? 4.630 12.986 -6.299 1.00 89.81 269 ILE A CA 1
ATOM 2194 C C . ILE A 1 269 ? 5.067 11.823 -5.402 1.00 89.81 269 ILE A C 1
ATOM 2196 O O . ILE A 1 269 ? 4.647 11.724 -4.251 1.00 89.81 269 ILE A O 1
ATOM 2200 N N . LYS A 1 270 ? 5.917 10.926 -5.916 1.00 93.25 270 LYS A N 1
ATOM 2201 C CA . LYS A 1 270 ? 6.307 9.690 -5.209 1.00 93.25 270 LYS A CA 1
ATOM 2202 C C . LYS A 1 270 ? 7.027 9.935 -3.880 1.00 93.25 270 LYS A C 1
ATOM 2204 O O . LYS A 1 270 ? 6.876 9.127 -2.967 1.00 93.25 270 LYS A O 1
ATOM 2209 N N . SER A 1 271 ? 7.767 11.038 -3.753 1.00 93.44 271 SER A N 1
ATOM 2210 C CA . SER A 1 271 ? 8.457 11.402 -2.509 1.00 93.44 271 SER A CA 1
ATOM 2211 C C . SER A 1 271 ? 7.496 11.643 -1.349 1.00 93.44 271 SER A C 1
ATOM 2213 O O . SER A 1 271 ? 7.854 11.363 -0.215 1.00 93.44 271 SER A O 1
ATOM 2215 N N . ASP A 1 272 ? 6.264 12.080 -1.610 1.00 94.00 272 ASP A N 1
ATOM 2216 C CA . ASP A 1 272 ? 5.281 12.390 -0.563 1.00 94.00 272 ASP A CA 1
ATOM 2217 C C . ASP A 1 272 ? 4.796 11.134 0.177 1.00 94.00 272 ASP A C 1
ATOM 2219 O O . ASP A 1 272 ? 4.227 11.207 1.266 1.00 94.00 272 ASP A O 1
ATOM 2223 N N . LEU A 1 273 ? 5.054 9.951 -0.390 1.00 95.00 273 LEU A N 1
ATOM 2224 C CA . LEU A 1 273 ? 4.742 8.671 0.233 1.00 95.00 273 LEU A CA 1
ATOM 2225 C C . LEU A 1 273 ? 5.439 8.498 1.594 1.00 95.00 273 LEU A C 1
ATOM 2227 O O . LEU A 1 273 ? 4.908 7.793 2.458 1.00 95.00 273 LEU A O 1
ATOM 2231 N N . ILE A 1 274 ? 6.588 9.155 1.812 1.00 96.00 274 ILE A N 1
ATOM 2232 C CA . ILE A 1 274 ? 7.344 9.098 3.075 1.00 96.00 274 ILE A CA 1
ATOM 2233 C C . ILE A 1 274 ? 6.486 9.515 4.276 1.00 96.00 274 ILE A C 1
ATOM 2235 O O . ILE A 1 274 ? 6.581 8.891 5.336 1.00 96.00 274 ILE A O 1
ATOM 2239 N N . GLU A 1 275 ? 5.591 10.491 4.087 1.00 95.69 275 GLU A N 1
ATOM 2240 C CA . GLU A 1 275 ? 4.761 11.072 5.148 1.00 95.69 275 GLU A CA 1
ATOM 2241 C C . GLU A 1 275 ? 3.810 10.038 5.753 1.00 95.69 275 GLU A C 1
ATOM 2243 O O . GLU A 1 275 ? 3.520 10.048 6.946 1.00 95.69 275 GLU A O 1
ATOM 2248 N N . SER A 1 276 ? 3.357 9.081 4.940 1.00 96.19 276 SER A N 1
ATOM 2249 C CA . SER A 1 276 ? 2.457 8.005 5.367 1.00 96.19 276 SER A CA 1
ATOM 2250 C C . SER A 1 276 ? 3.184 6.678 5.625 1.00 96.19 276 SER A C 1
ATOM 2252 O O . SER A 1 276 ? 2.547 5.661 5.894 1.00 96.19 276 SER A O 1
ATOM 2254 N N . CYS A 1 277 ? 4.520 6.667 5.593 1.00 97.12 277 CYS A N 1
ATOM 2255 C CA . CYS A 1 277 ? 5.339 5.492 5.915 1.00 97.12 277 CYS A CA 1
ATOM 2256 C C . CYS A 1 277 ? 6.033 5.592 7.285 1.00 97.12 277 CYS A C 1
ATOM 2258 O O . CYS A 1 277 ? 6.766 4.684 7.683 1.00 97.12 277 CYS A O 1
ATOM 2260 N N . ASN A 1 278 ? 5.793 6.660 8.048 1.00 95.12 278 ASN A N 1
ATOM 2261 C CA . ASN A 1 278 ? 6.295 6.816 9.409 1.00 95.12 278 ASN A CA 1
ATOM 2262 C C . ASN A 1 278 ? 5.234 7.472 10.299 1.00 95.12 278 ASN A C 1
ATOM 2264 O O . ASN A 1 278 ? 5.029 8.677 10.222 1.00 95.12 278 ASN A O 1
ATOM 2268 N N . LYS A 1 279 ? 4.614 6.684 11.185 1.00 95.38 279 LYS A N 1
ATOM 2269 C CA . LYS A 1 279 ? 3.423 7.061 11.966 1.00 95.38 279 LYS A CA 1
ATOM 2270 C C . LYS A 1 279 ? 2.220 7.426 11.074 1.00 95.38 279 LYS A C 1
ATOM 2272 O O . LYS A 1 279 ? 1.670 8.516 11.229 1.00 95.38 279 LYS A O 1
ATOM 2277 N N . PRO A 1 280 ? 1.810 6.532 10.150 1.00 97.69 280 PRO A N 1
ATOM 2278 C CA . PRO A 1 280 ? 0.614 6.746 9.345 1.00 97.69 280 PRO A CA 1
ATOM 2279 C C . PRO A 1 280 ? -0.620 7.000 10.207 1.00 97.69 280 PRO A C 1
ATOM 2281 O O . PRO A 1 280 ? -0.762 6.445 11.298 1.00 97.69 280 PRO A O 1
ATOM 2284 N N . ILE A 1 281 ? -1.554 7.778 9.669 1.00 97.62 281 ILE A N 1
ATOM 2285 C CA . ILE A 1 281 ? -2.829 8.080 10.319 1.00 97.62 281 ILE A CA 1
ATOM 2286 C C . ILE A 1 281 ? -4.023 7.749 9.421 1.00 97.62 281 ILE A C 1
ATOM 2288 O O . ILE A 1 281 ? -3.899 7.531 8.217 1.00 97.62 281 ILE A O 1
ATOM 2292 N N . ILE A 1 282 ? -5.214 7.772 10.013 1.00 97.75 282 ILE A N 1
ATOM 2293 C CA . ILE A 1 282 ? -6.469 7.969 9.285 1.00 97.75 282 ILE A CA 1
ATOM 2294 C C . ILE A 1 282 ? -6.931 9.381 9.636 1.00 97.75 282 I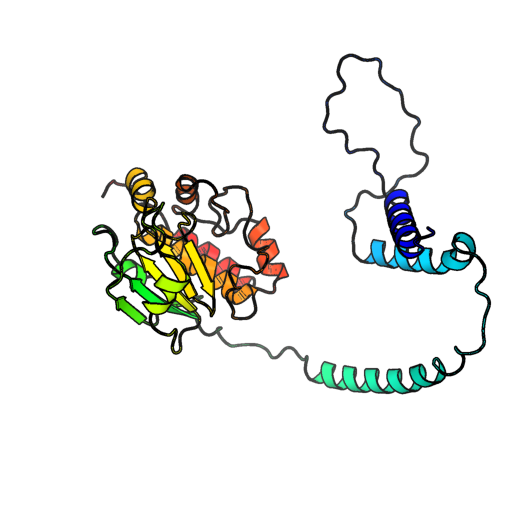LE A C 1
ATOM 2296 O O . ILE A 1 282 ? -7.268 9.654 10.789 1.00 97.75 282 ILE A O 1
ATOM 2300 N N . CYS A 1 283 ? -6.886 10.300 8.672 1.00 96.50 283 CYS A N 1
ATOM 2301 C CA . CYS A 1 283 ? -7.292 11.683 8.904 1.00 96.50 283 CYS A CA 1
ATOM 2302 C C . CYS A 1 283 ? -8.814 11.776 9.132 1.00 96.50 283 CYS A C 1
ATOM 2304 O O . CYS A 1 283 ? -9.571 10.894 8.722 1.00 96.50 283 CYS A O 1
ATOM 2306 N N . ARG A 1 284 ? -9.278 12.877 9.739 1.00 95.00 284 ARG A N 1
ATOM 2307 C CA . ARG A 1 284 ? -10.707 13.080 10.064 1.00 95.00 284 ARG A CA 1
ATOM 2308 C C . ARG A 1 284 ? -11.626 12.970 8.847 1.00 95.00 284 ARG A C 1
ATOM 2310 O O . ARG A 1 284 ? -12.738 12.468 8.956 1.00 95.00 284 ARG A O 1
ATOM 2317 N N . GLU A 1 285 ? -11.164 13.437 7.690 1.00 94.56 285 GLU A N 1
ATOM 2318 C CA . GLU A 1 285 ? -11.922 13.340 6.442 1.00 94.56 285 GLU A CA 1
ATOM 2319 C C . GLU A 1 285 ? -12.087 11.880 6.000 1.00 94.56 285 GLU A C 1
ATOM 2321 O O . GLU A 1 285 ? -13.187 11.459 5.650 1.00 94.56 285 GLU A O 1
ATOM 2326 N N . CYS A 1 286 ? -11.012 11.090 6.051 1.00 95.56 286 CYS A N 1
ATOM 2327 C CA . CYS A 1 286 ? -11.056 9.673 5.701 1.00 95.56 286 CYS A CA 1
ATOM 2328 C C . CYS A 1 286 ? -11.884 8.863 6.682 1.00 95.56 286 CYS A C 1
ATOM 2330 O O . CYS A 1 286 ? -12.665 8.020 6.262 1.00 95.56 286 CYS A O 1
ATOM 2332 N N . GLU A 1 287 ? -11.743 9.139 7.974 1.00 95.94 287 GLU A N 1
ATOM 2333 C CA . GLU A 1 287 ? -12.576 8.542 9.008 1.00 95.94 287 GLU A CA 1
ATOM 2334 C C . GLU A 1 287 ? -14.059 8.800 8.731 1.00 95.94 287 GLU A C 1
ATOM 2336 O O . GLU A 1 287 ? -14.837 7.855 8.659 1.00 95.94 287 GLU A O 1
ATOM 2341 N N . TYR A 1 288 ? -14.435 10.052 8.459 1.00 94.19 288 TYR A N 1
ATOM 2342 C CA . TYR A 1 288 ? -15.810 10.397 8.107 1.00 94.19 288 TYR A CA 1
ATOM 2343 C C . TYR A 1 288 ? -16.297 9.653 6.852 1.00 94.19 288 TYR A C 1
ATOM 2345 O O . TYR A 1 288 ? -17.403 9.113 6.839 1.00 94.19 288 TYR A O 1
ATOM 2353 N N . LYS A 1 289 ? -15.460 9.560 5.807 1.00 93.62 289 LYS A N 1
ATOM 2354 C CA . LYS A 1 289 ? -15.772 8.790 4.589 1.00 93.62 289 LYS A CA 1
ATOM 2355 C C . LYS A 1 289 ? -15.955 7.292 4.875 1.00 93.62 289 LYS A C 1
ATOM 2357 O O . LYS A 1 289 ? -16.825 6.677 4.267 1.00 93.62 289 LYS A O 1
ATOM 2362 N N . LEU A 1 290 ? -15.155 6.708 5.768 1.00 94.50 290 LEU A N 1
ATOM 2363 C CA . LEU A 1 290 ? -15.247 5.297 6.158 1.00 94.50 290 LEU A CA 1
ATOM 2364 C C . LEU A 1 290 ? -16.513 5.022 6.976 1.00 94.50 290 LEU A C 1
ATOM 2366 O O . LEU A 1 290 ? -17.247 4.090 6.655 1.00 94.50 290 LEU A O 1
ATOM 2370 N N . THR A 1 291 ? -16.809 5.857 7.973 1.00 94.00 291 THR A N 1
ATOM 2371 C CA . THR A 1 291 ? -18.019 5.729 8.796 1.00 94.00 291 THR A CA 1
ATOM 2372 C C . THR A 1 291 ? -19.288 5.900 7.960 1.00 94.00 291 THR A C 1
ATOM 2374 O O . THR A 1 291 ? -20.221 5.114 8.102 1.00 94.00 291 THR A O 1
ATOM 2377 N N . ASN A 1 292 ? -19.321 6.865 7.032 1.00 92.88 292 ASN A N 1
ATOM 2378 C CA . ASN A 1 292 ? -20.448 7.032 6.105 1.00 92.88 292 ASN A CA 1
ATOM 2379 C C . ASN A 1 292 ? -20.635 5.838 5.162 1.00 92.88 292 ASN A C 1
ATOM 2381 O O . ASN A 1 292 ? -21.747 5.582 4.712 1.00 92.88 292 ASN A O 1
ATOM 2385 N N . ALA A 1 293 ? -19.556 5.115 4.862 1.00 91.06 293 ALA A N 1
ATOM 2386 C CA . ALA A 1 293 ? -19.599 3.878 4.095 1.00 91.06 293 ALA A CA 1
ATOM 2387 C C . ALA A 1 293 ? -19.811 2.635 4.977 1.00 91.06 293 ALA A C 1
ATOM 2389 O O . ALA A 1 293 ? -19.502 1.523 4.561 1.00 91.06 293 ALA A O 1
ATOM 2390 N N . MET A 1 294 ? -20.326 2.820 6.198 1.00 91.88 294 MET A N 1
ATOM 2391 C CA . MET A 1 294 ? -20.702 1.751 7.126 1.00 91.88 294 MET A CA 1
ATOM 2392 C C . MET A 1 294 ? -19.539 0.852 7.578 1.00 91.88 294 MET A C 1
ATOM 2394 O O . MET A 1 294 ? -19.769 -0.246 8.087 1.00 91.88 294 MET A O 1
ATOM 2398 N N . VAL A 1 295 ? -18.286 1.315 7.470 1.00 92.81 295 VAL A N 1
ATOM 2399 C CA . VAL A 1 295 ? -17.154 0.626 8.103 1.00 92.81 295 VAL A CA 1
ATOM 2400 C C . VAL A 1 295 ? -17.289 0.772 9.626 1.00 92.81 295 VAL A C 1
ATOM 2402 O O . VAL A 1 295 ? -17.405 1.899 10.114 1.00 92.81 295 VAL A O 1
ATOM 2405 N N . PRO A 1 296 ? -17.272 -0.326 10.409 1.00 93.62 296 PRO A N 1
ATOM 2406 C CA . PRO A 1 296 ? -17.501 -0.255 11.848 1.00 93.62 296 PRO A CA 1
ATOM 2407 C C . PRO A 1 296 ? -16.486 0.635 12.579 1.00 93.62 296 PRO A C 1
ATOM 2409 O O . PRO A 1 296 ? -15.274 0.461 12.444 1.00 93.62 296 PRO A O 1
ATOM 2412 N N . ASN A 1 297 ? -16.968 1.550 13.426 1.00 93.69 297 ASN A N 1
ATOM 2413 C CA . ASN A 1 297 ? -16.107 2.496 14.152 1.00 93.69 297 ASN A CA 1
ATOM 2414 C C . ASN A 1 297 ? -15.067 1.797 15.039 1.00 93.69 297 ASN A C 1
ATOM 2416 O O . ASN A 1 297 ? -13.923 2.229 15.114 1.00 93.69 297 ASN A O 1
ATOM 2420 N N . ASN A 1 298 ? -15.428 0.680 15.677 1.00 93.88 298 ASN A N 1
ATOM 2421 C CA . ASN A 1 298 ? -14.483 -0.105 16.473 1.00 93.88 298 ASN A CA 1
ATOM 2422 C C . ASN A 1 298 ? -13.326 -0.660 15.625 1.00 93.88 298 ASN A C 1
ATOM 2424 O O . ASN A 1 298 ? -12.215 -0.796 16.129 1.00 93.88 298 ASN A O 1
ATOM 2428 N N . VAL A 1 299 ? -13.560 -0.978 14.350 1.00 94.56 299 VAL A N 1
ATOM 2429 C CA . VAL A 1 299 ? -12.506 -1.402 13.421 1.00 94.56 299 VAL A CA 1
ATOM 2430 C C . VAL A 1 299 ? -11.592 -0.226 13.088 1.00 94.56 299 VAL A C 1
ATOM 2432 O O . VAL A 1 299 ? -10.378 -0.365 13.207 1.00 94.56 299 VAL A O 1
ATOM 2435 N N . ILE A 1 300 ? -12.160 0.940 12.759 1.00 96.06 300 ILE A N 1
ATOM 2436 C CA . ILE A 1 300 ? -11.392 2.161 12.461 1.00 96.06 300 ILE A CA 1
ATOM 2437 C C . ILE A 1 300 ? -10.486 2.536 13.645 1.00 96.06 300 ILE A C 1
ATOM 2439 O O . ILE A 1 300 ? -9.289 2.755 13.459 1.00 96.06 300 ILE A O 1
ATOM 2443 N N . GLU A 1 301 ? -11.021 2.537 14.868 1.00 96.50 301 GLU A N 1
ATOM 2444 C CA . GLU A 1 301 ? -10.252 2.854 16.077 1.00 96.50 301 GLU A CA 1
ATOM 2445 C C . GLU A 1 301 ? -9.154 1.822 16.367 1.00 96.50 301 GLU A C 1
ATOM 2447 O O . GLU A 1 301 ? -8.020 2.193 16.672 1.00 96.50 301 GLU A O 1
ATOM 2452 N N . ASN A 1 302 ? -9.438 0.523 16.208 1.00 95.81 302 ASN A N 1
ATOM 2453 C CA . ASN A 1 302 ? -8.411 -0.513 16.354 1.00 95.81 302 ASN A CA 1
ATOM 2454 C C . ASN A 1 302 ? -7.252 -0.305 15.367 1.00 95.81 302 ASN A C 1
ATOM 2456 O O . ASN A 1 302 ? -6.094 -0.398 15.771 1.00 95.81 302 ASN A O 1
ATOM 2460 N N . ILE A 1 303 ? -7.546 0.024 14.105 1.00 96.69 303 ILE A N 1
ATOM 2461 C CA . ILE A 1 303 ? -6.509 0.295 13.101 1.00 96.69 303 ILE A CA 1
ATOM 2462 C C . ILE A 1 303 ? -5.689 1.515 13.501 1.00 96.69 303 ILE A C 1
ATOM 2464 O O . ILE A 1 303 ? -4.467 1.428 13.517 1.00 96.69 303 ILE A O 1
ATOM 2468 N N . LYS A 1 304 ? -6.319 2.633 13.886 1.00 97.38 304 LYS A N 1
ATOM 2469 C CA . LYS A 1 304 ? -5.586 3.824 14.355 1.00 97.38 304 LYS A CA 1
ATOM 2470 C C . LYS A 1 304 ? -4.611 3.483 15.486 1.00 97.38 304 LYS A C 1
ATOM 2472 O O . LYS A 1 304 ? -3.490 3.987 15.497 1.00 97.38 304 LYS A O 1
ATOM 2477 N N . HIS A 1 305 ? -5.001 2.606 16.414 1.00 96.62 305 HIS A N 1
ATOM 2478 C CA . HIS A 1 305 ? -4.097 2.118 17.455 1.00 96.62 305 HIS A CA 1
ATOM 2479 C C . HIS A 1 305 ? -2.941 1.278 16.897 1.00 96.62 305 HIS A C 1
ATOM 2481 O O . HIS A 1 305 ? -1.801 1.482 17.314 1.00 96.62 305 HIS A O 1
ATOM 2487 N N . GLU A 1 306 ? -3.211 0.364 15.965 1.00 97.00 306 GLU A N 1
ATOM 2488 C CA . GLU A 1 306 ? -2.195 -0.484 15.333 1.00 97.00 306 GLU A CA 1
ATOM 2489 C C . GLU A 1 306 ? -1.187 0.330 14.499 1.00 97.00 306 GLU A C 1
ATOM 2491 O O . GLU A 1 306 ? 0.016 0.062 14.572 1.00 97.00 306 GLU A O 1
ATOM 2496 N N . LEU A 1 307 ? -1.641 1.375 13.795 1.00 97.38 307 LEU A N 1
ATOM 2497 C CA . LEU A 1 307 ? -0.799 2.259 12.977 1.00 97.38 307 LEU A CA 1
ATOM 2498 C C . LEU A 1 307 ? 0.285 2.988 13.785 1.00 97.38 307 LEU A C 1
ATOM 2500 O O . LEU A 1 307 ? 1.371 3.230 13.262 1.00 97.38 307 LEU A O 1
ATOM 2504 N N . ASN A 1 308 ? 0.056 3.262 15.075 1.00 95.12 308 ASN A N 1
ATOM 2505 C CA . ASN A 1 308 ? 1.060 3.887 15.950 1.00 95.12 308 ASN A CA 1
ATOM 2506 C C . ASN A 1 308 ? 2.340 3.045 16.107 1.00 95.12 308 ASN A C 1
ATOM 2508 O O . ASN A 1 308 ? 3.386 3.566 16.506 1.00 95.12 308 ASN A O 1
ATOM 2512 N N . ASN A 1 309 ? 2.267 1.744 15.813 1.00 95.06 309 ASN A N 1
ATOM 2513 C CA . ASN A 1 309 ? 3.418 0.847 15.866 1.00 95.06 309 ASN A CA 1
ATOM 2514 C C . ASN A 1 309 ? 4.270 0.901 14.591 1.00 95.06 309 ASN A C 1
ATOM 2516 O O . ASN A 1 309 ? 5.412 0.444 14.611 1.00 95.06 309 ASN A O 1
ATOM 2520 N N . ILE A 1 310 ? 3.751 1.481 13.505 1.00 96.44 310 ILE A N 1
ATOM 2521 C CA . ILE A 1 310 ? 4.478 1.658 12.248 1.00 96.44 310 ILE A CA 1
ATOM 2522 C C . ILE A 1 310 ? 5.307 2.932 12.357 1.00 96.44 310 ILE A C 1
ATOM 2524 O O . ILE A 1 310 ? 4.809 4.048 12.225 1.00 96.44 310 ILE A O 1
ATOM 2528 N N . LYS A 1 311 ? 6.599 2.771 12.612 1.00 95.00 311 LYS A N 1
ATOM 2529 C CA . LYS A 1 311 ? 7.534 3.884 12.779 1.00 95.00 311 LYS A CA 1
ATOM 2530 C C . LYS A 1 311 ? 8.905 3.503 12.262 1.00 95.00 311 LYS A C 1
ATOM 2532 O O . LYS A 1 311 ? 9.273 2.329 12.270 1.00 95.00 311 LYS A O 1
ATOM 2537 N N . LYS A 1 312 ? 9.663 4.501 11.827 1.00 93.19 312 LYS A N 1
ATOM 2538 C CA . LYS A 1 312 ? 11.076 4.307 11.514 1.00 93.19 312 LYS A CA 1
ATOM 2539 C C . LYS A 1 312 ? 11.904 4.123 12.799 1.00 93.19 312 LYS A C 1
ATOM 2541 O O . LYS A 1 312 ? 11.495 4.624 13.854 1.00 93.19 312 LYS A O 1
ATOM 2546 N N . PRO A 1 313 ? 13.020 3.375 12.757 1.00 89.94 313 PRO A N 1
ATOM 2547 C CA . PRO A 1 313 ? 13.911 3.225 13.903 1.00 89.94 313 PRO A CA 1
ATOM 2548 C C . PRO A 1 313 ? 14.535 4.573 14.295 1.00 89.94 313 PRO A C 1
ATOM 2550 O O . PRO A 1 313 ? 14.653 5.485 13.479 1.00 89.94 313 PRO A O 1
ATOM 2553 N N . LEU A 1 314 ? 14.943 4.698 15.562 1.00 85.31 314 LEU A N 1
ATOM 2554 C CA . LEU A 1 314 ? 15.609 5.908 16.070 1.00 85.31 314 LEU A CA 1
ATOM 2555 C C . LEU A 1 314 ? 17.054 6.049 15.571 1.00 85.31 314 LEU A C 1
ATOM 2557 O O . LEU A 1 314 ? 17.591 7.153 15.562 1.00 85.31 314 LEU A O 1
ATOM 2561 N N . TYR A 1 315 ? 17.670 4.940 15.165 1.00 80.12 315 TYR A N 1
ATOM 2562 C CA . TYR A 1 315 ? 19.042 4.880 14.675 1.00 80.12 315 TYR A CA 1
ATOM 2563 C C . TYR A 1 315 ? 19.055 4.388 13.224 1.00 80.12 315 TYR A C 1
ATOM 2565 O O . TYR A 1 315 ? 18.158 3.645 12.814 1.00 80.12 315 TYR A O 1
ATOM 2573 N N . TYR A 1 316 ? 20.052 4.826 12.452 1.00 70.75 316 TYR A N 1
ATOM 2574 C CA . TYR A 1 316 ? 20.290 4.320 11.099 1.00 70.75 316 TYR A CA 1
ATOM 2575 C C . TYR A 1 316 ? 20.651 2.834 11.157 1.00 70.75 316 TYR A C 1
ATOM 2577 O O . TYR A 1 316 ? 21.418 2.425 12.032 1.00 70.75 316 TYR A O 1
ATOM 2585 N N . ILE A 1 317 ? 20.060 2.050 10.253 1.00 59.19 317 ILE A N 1
ATOM 2586 C CA . ILE A 1 317 ? 20.324 0.613 10.088 1.00 59.19 317 ILE A CA 1
ATOM 2587 C C . ILE A 1 317 ? 21.292 0.391 8.930 1.00 59.19 317 ILE A C 1
ATOM 2589 O O . ILE A 1 317 ? 21.062 0.980 7.845 1.00 59.19 317 ILE A O 1
#

Radius of gyration: 27.88 Å; chains: 1; bounding box: 78×72×49 Å

Sequence (317 aa):
MDNKRLGRTLEFIKIIQDKRDNNRSQGIPAGDGPSRRRRKPTTKKSQRSLNGDDMLEAIVELQSRTEEIFGERTVNVMMCRQIMVYQSEVVSITDTLNRFAVIMQPKKQDGTMARLKIKIVTLGYIPARFDIKKVQGLKSKLFEISSIDYHNLNCDSDIGYAWAYSDDLIVQQIPDIGDANFLVVLTNVPLEDNWYSRRLGNNRVIFTFHEIKDYLLYENIPLENVVYRILYSYSLVYMRYEHRIPDYGETLGFTHDETKGCLFDMNGIKSDLIESCNKPIICRECEYKLTNAMVPNNVIENIKHELNNIKKPLYYI

pLDDT: mean 79.69, std 22.14, range [28.91, 98.81]

Foldseek 3Di:
DCPVVVVLVVQLVVQLVVLDDPPPPDPDDDPPDDDPPDDDDPDDRDDDDDDPVSSVVSVVVSVVCVCVRPHDDPDDPDPPPPVVVVVVVVVVVVVVVVVVVVVPPPDPPPDQPDAAEEEEEEEADDDPLADCVVVQVQDASRHHHNYYYYFYLPDFAPPVVQSAHELVSVVVRDDDPPPGLAYEYEYAGAHPPRDQKFDSFPRYIYGHCHVLVVLCLVVQFRPCLLVVLVVVLSSLCCLLVVSGNDHRPDDDPQADDDLDLESRHDCPPSNSVNSVSALRAHDPVNLVSSVVSVNDPVNNVRVNVSSNPRHRDPDRD